Protein 3H4C (pdb70)

GO terms:
  GO:0016251 RNA polymerase II general transcription initiation factor activity (F, IDA)
  GO:0005634 nucleus (C, IDA)
  GO:0000993 RNA polymerase II complex binding (F, IDA)
  GO:0006367 transcription initiation at RNA polymerase II promoter (P, IDA)
  GO:0005634 nucleus (C, EXP)

Organism: Trypanosoma brucei brucei (NCBI:txid5702)

InterPro domains:
  IPR000812 Transcription factor TFIIB [PTHR11618] (10-247)
  IPR041189 Transcription factor IIB, C-terminal module 1 [PF18542] (96-193)
  IPR054332 Transcription factor IIB, C-terminal module 2 [PF22108] (203-308)

Sequence (207 aa):
VVLHPTMLNCCMRGLHKKAVLPEPVLDRGIELARAFVGGRRARGQRVERQPDVAAACLMIAAEEAQQPLPLAEVRCLDSSLGDVELRRADIVRELHLEDSERRLRDTFADNLLVKYILKLGLQVSLYLPHCKRLLTALGRVEALAGLTVADRVTTALLLARTAQTLSWEGMEAIYANFSSKAHLEVTKVNKIMHLAVDVLPLIQAAFQ

Structure (mmCIF, N/CA/C/O backbone):
data_3H4C
#
_entry.id   3H4C
#
_cell.length_a   109.233
_cell.length_b   109.233
_cell.length_c   51.123
_cell.angle_alpha   90.00
_cell.angle_beta   90.00
_cell.angle_gamma   90.00
#
_symmetry.space_group_name_H-M   'P 43 21 2'
#
loop_
_entity.id
_entity.type
_entity.pdbx_description
1 polymer 'Transcription factor TFIIB-like'
2 non-polymer 1,2-ETHANEDIOL
3 water water
#
loop_
_atom_site.group_PDB
_atom_site.id
_atom_site.type_symbol
_atom_site.label_atom_id
_atom_site.label_alt_id
_atom_site.label_comp_id
_atom_site.label_asym_id
_atom_site.label_entity_id
_atom_site.label_seq_id
_atom_site.pdbx_PDB_ins_code
_atom_site.Cartn_x
_atom_site.Cartn_y
_atom_site.Cartn_z
_atom_site.occupancy
_atom_site.B_iso_or_equiv
_atom_site.auth_seq_id
_atom_site.auth_comp_id
_atom_site.auth_asym_id
_atom_site.auth_atom_id
_atom_site.pdbx_PDB_model_num
ATOM 1 N N . VAL A 1 9 ? 27.901 -1.182 10.768 1.00 20.02 94 VAL A N 1
ATOM 2 C CA . VAL A 1 9 ? 27.424 -0.573 12.047 1.00 19.96 94 VAL A CA 1
ATOM 3 C C . VAL A 1 9 ? 26.050 0.059 11.849 1.00 20.05 94 VAL A C 1
ATOM 4 O O . VAL A 1 9 ? 25.907 1.003 11.077 1.00 20.43 94 VAL A O 1
ATOM 8 N N . VAL A 1 10 ? 25.045 -0.467 12.542 1.00 19.94 95 VAL A N 1
ATOM 9 C CA . VAL A 1 10 ? 23.692 0.090 12.489 1.00 19.70 95 VAL A CA 1
ATOM 10 C C . VAL A 1 10 ? 23.542 1.129 13.597 1.00 19.79 95 VAL A C 1
ATOM 11 O O . VAL A 1 10 ? 23.758 0.824 14.772 1.00 19.70 95 VAL A O 1
ATOM 15 N N . LEU A 1 11 ? 23.176 2.350 13.214 1.00 19.55 96 LEU A N 1
ATOM 16 C CA . LEU A 1 11 ? 22.961 3.433 14.167 1.00 19.36 96 LEU A CA 1
ATOM 17 C C . LEU A 1 11 ? 21.541 3.394 14.717 1.00 19.77 96 LEU A C 1
ATOM 18 O O . LEU A 1 11 ? 20.608 2.970 14.026 1.00 19.54 96 LEU A O 1
ATOM 23 N N . HIS A 1 12 ? 21.386 3.831 15.963 1.00 20.15 97 HIS A N 1
ATOM 24 C CA . HIS A 1 12 ? 20.072 3.929 16.577 1.00 21.06 97 HIS A CA 1
ATOM 25 C C . HIS A 1 12 ? 19.200 4.920 15.797 1.00 21.66 97 HIS A C 1
ATOM 26 O O . HIS A 1 12 ? 19.680 5.982 15.407 1.00 21.19 97 HIS A O 1
ATOM 33 N N . PRO A 1 13 ? 17.922 4.563 15.549 1.00 22.47 98 PRO A N 1
ATOM 34 C CA . PRO A 1 13 ? 16.989 5.430 14.815 1.00 23.10 98 PRO A CA 1
ATOM 35 C C . PRO A 1 13 ? 16.992 6.895 15.273 1.00 23.92 98 PRO A C 1
ATOM 36 O O . PRO A 1 13 ? 16.923 7.790 14.430 1.00 24.11 98 PRO A O 1
ATOM 40 N N . THR A 1 14 ? 17.079 7.133 16.584 1.00 24.53 99 THR A N 1
ATOM 41 C CA . THR A 1 14 ? 17.101 8.496 17.120 1.00 25.37 99 THR A CA 1
ATOM 42 C C . THR A 1 14 ? 18.342 9.256 16.649 1.00 25.67 99 THR A C 1
ATOM 43 O O . THR A 1 14 ? 18.264 10.435 16.313 1.00 26.17 99 THR A O 1
ATOM 47 N N . MET A 1 15 ? 19.480 8.572 16.619 1.00 25.88 100 MET A N 1
ATOM 48 C CA . MET A 1 15 ? 20.714 9.133 16.071 1.00 26.23 100 MET A CA 1
ATOM 49 C C . MET A 1 15 ? 20.526 9.588 14.612 1.00 26.01 100 MET A C 1
ATOM 50 O O . MET A 1 15 ? 20.826 10.739 14.277 1.00 25.59 100 MET A O 1
ATOM 55 N N . LEU A 1 16 ? 20.019 8.691 13.762 1.00 25.80 101 LEU A N 1
ATOM 56 C CA . LEU A 1 16 ? 19.790 9.002 12.341 1.00 25.76 101 LEU A CA 1
ATOM 57 C C . LEU A 1 16 ? 18.720 10.073 12.109 1.00 25.17 101 LEU A C 1
ATOM 58 O O . LEU A 1 16 ? 18.941 11.012 11.345 1.00 25.13 101 LEU A O 1
ATOM 63 N N . ASN A 1 17 ? 17.567 9.919 12.761 1.00 24.49 102 ASN A N 1
ATOM 64 C CA . ASN A 1 17 ? 16.464 10.871 12.616 1.00 23.88 102 ASN A CA 1
ATOM 65 C C . ASN A 1 17 ? 16.877 12.285 13.013 1.00 23.21 102 ASN A C 1
ATOM 66 O O . ASN A 1 17 ? 16.511 13.247 12.334 1.00 22.98 102 ASN A O 1
ATOM 71 N N A CYS A 1 18 ? 17.643 12.401 14.096 0.30 22.75 103 CYS A N 1
ATOM 72 N N B CYS A 1 18 ? 17.631 12.399 14.110 0.70 22.81 103 CYS A N 1
ATOM 73 C CA A CYS A 1 18 ? 18.099 13.701 14.580 0.30 22.33 103 CYS A CA 1
ATOM 74 C CA B CYS A 1 18 ? 18.129 13.692 14.576 0.70 22.65 103 CYS A CA 1
ATOM 75 C C A CYS A 1 18 ? 19.154 14.329 13.670 0.30 22.13 103 CYS A C 1
ATOM 76 C C B CYS A 1 18 ? 19.041 14.298 13.530 0.70 22.23 103 CYS A C 1
ATOM 77 O O A CYS A 1 18 ? 19.198 15.554 13.532 0.30 22.15 103 CYS A O 1
ATOM 78 O O B CYS A 1 18 ? 18.879 15.465 13.162 0.70 22.19 103 CYS A O 1
ATOM 83 N N . MET A 1 19 ? 19.989 13.497 13.045 1.00 21.84 104 MET A N 1
ATOM 84 C CA . MET A 1 19 ? 20.960 13.983 12.075 1.00 21.41 104 MET A CA 1
ATOM 85 C C . MET A 1 19 ? 20.288 14.440 10.782 1.00 21.49 104 MET A C 1
ATOM 86 O O . MET A 1 19 ? 20.629 15.498 10.260 1.00 21.50 104 MET A O 1
ATOM 91 N N . ARG A 1 20 ? 19.337 13.646 10.283 1.00 21.28 105 ARG A N 1
ATOM 92 C CA . ARG A 1 20 ? 18.626 13.986 9.052 1.00 21.32 105 ARG A CA 1
ATOM 93 C C . ARG A 1 20 ? 17.814 15.259 9.230 1.00 20.67 105 ARG A C 1
ATOM 94 O O . ARG A 1 20 ? 17.843 16.130 8.369 1.00 20.88 105 ARG A O 1
ATOM 102 N N . GLY A 1 21 ? 17.104 15.357 10.352 1.00 20.15 106 GLY A N 1
ATOM 103 C CA . GLY A 1 21 ? 16.258 16.513 10.658 1.00 19.93 106 GLY A CA 1
ATOM 104 C C . GLY A 1 21 ? 17.037 17.813 10.774 1.00 19.76 106 GLY A C 1
ATOM 105 O O . GLY A 1 21 ? 16.660 18.830 10.190 1.00 19.91 106 GLY A O 1
ATOM 106 N N . LEU A 1 22 ? 18.132 17.770 11.525 1.00 19.35 107 LEU A N 1
ATOM 107 C CA . LEU A 1 22 ? 19.006 18.921 11.706 1.00 19.08 107 LEU A CA 1
ATOM 108 C C . LEU A 1 22 ? 19.707 19.314 10.410 1.00 19.09 107 LEU A C 1
ATOM 109 O O . LEU A 1 22 ? 19.845 20.509 10.112 1.00 18.74 107 LEU A O 1
ATOM 114 N N . HIS A 1 23 ? 20.149 18.311 9.649 1.00 18.99 108 HIS A N 1
ATOM 115 C CA . HIS A 1 23 ? 20.789 18.555 8.357 1.00 19.19 108 HIS A CA 1
ATOM 116 C C . HIS A 1 23 ? 19.823 19.243 7.385 1.00 19.46 108 HIS A C 1
ATOM 117 O O . HIS A 1 23 ? 20.214 20.162 6.649 1.00 19.29 108 HIS A O 1
ATOM 124 N N . LYS A 1 24 ? 18.569 18.794 7.396 1.00 19.79 109 LYS A N 1
ATOM 125 C CA . LYS A 1 24 ? 17.520 19.391 6.562 1.00 20.58 109 LYS A CA 1
ATOM 126 C C . LYS A 1 24 ? 17.293 20.864 6.928 1.00 20.37 109 LYS A C 1
ATOM 127 O O . LYS A 1 24 ? 17.386 21.735 6.061 1.00 20.25 109 LYS A O 1
ATOM 133 N N . LYS A 1 25 ? 17.036 21.132 8.210 1.00 20.36 110 LYS A N 1
ATOM 134 C CA . LYS A 1 25 ? 16.748 22.495 8.694 1.00 20.70 110 LYS A CA 1
ATOM 135 C C . LYS A 1 25 ? 17.927 23.462 8.523 1.00 20.62 110 LYS A C 1
ATOM 136 O O . LYS A 1 25 ? 17.739 24.673 8.419 1.00 20.51 110 LYS A O 1
ATOM 142 N N . ALA A 1 26 ? 19.140 22.914 8.507 1.00 20.73 111 ALA A N 1
ATOM 143 C CA . ALA A 1 26 ? 20.353 23.707 8.343 1.00 20.58 111 ALA A CA 1
ATOM 144 C C . ALA A 1 26 ? 20.570 24.068 6.884 1.00 20.44 111 ALA A C 1
ATOM 145 O O . ALA A 1 26 ? 21.397 24.923 6.574 1.00 20.39 111 ALA A O 1
ATOM 147 N N . VAL A 1 27 ? 19.818 23.417 5.997 1.00 20.60 112 VAL A N 1
ATOM 148 C CA . VAL A 1 27 ? 19.926 23.626 4.540 1.00 20.76 112 VAL A CA 1
ATOM 149 C C . VAL A 1 27 ? 21.355 23.299 4.043 1.00 20.77 112 VAL A C 1
ATOM 150 O O . VAL A 1 27 ? 21.891 23.945 3.136 1.00 20.98 112 VAL A O 1
ATOM 154 N N . LEU A 1 28 ? 21.953 22.281 4.652 1.00 20.51 113 LEU A N 1
ATOM 155 C CA . LEU A 1 28 ? 23.312 21.850 4.323 1.00 20.80 113 LEU A CA 1
ATOM 156 C C . LEU A 1 28 ? 23.343 20.948 3.089 1.00 20.23 113 LEU A C 1
ATOM 157 O O . LEU A 1 28 ? 22.360 20.279 2.794 1.00 20.41 113 LEU A O 1
ATOM 162 N N . PRO A 1 29 ? 24.476 20.923 2.367 1.00 20.11 114 PRO A N 1
ATOM 163 C CA . PRO A 1 29 ? 24.606 20.070 1.186 1.00 20.08 114 PRO A CA 1
ATOM 164 C C . PRO A 1 29 ? 24.550 18.583 1.532 1.00 20.13 114 PRO A C 1
ATOM 165 O O . PRO A 1 29 ? 25.059 18.174 2.576 1.00 20.00 114 PRO A O 1
ATOM 169 N N . GLU A 1 30 ? 23.941 17.788 0.653 1.00 20.30 115 GLU A N 1
ATOM 170 C CA . GLU A 1 30 ? 23.859 16.332 0.827 1.00 20.54 115 GLU A CA 1
ATOM 171 C C . GLU A 1 30 ? 25.155 15.627 1.305 1.00 20.16 115 GLU A C 1
ATOM 172 O O . GLU A 1 30 ? 25.114 14.935 2.321 1.00 20.26 115 GLU A O 1
ATOM 178 N N . PRO A 1 31 ? 26.303 15.806 0.603 1.00 19.88 116 PRO A N 1
ATOM 179 C CA . PRO A 1 31 ? 27.487 15.029 1.027 1.00 19.82 116 PRO A CA 1
ATOM 180 C C . PRO A 1 31 ? 27.956 15.334 2.457 1.00 19.82 116 PRO A C 1
ATOM 181 O O . PRO A 1 31 ? 28.756 14.582 3.016 1.00 20.01 116 PRO A O 1
ATOM 185 N N . VAL A 1 32 ? 27.453 16.421 3.040 1.00 19.70 117 VAL A N 1
ATOM 186 C CA . VAL A 1 32 ? 27.717 16.748 4.443 1.00 19.31 117 VAL A CA 1
ATOM 187 C C . VAL A 1 32 ? 26.991 15.764 5.365 1.00 19.27 117 VAL A C 1
ATOM 188 O O . VAL A 1 32 ? 27.555 15.312 6.366 1.00 19.32 117 VAL A O 1
ATOM 192 N N . LEU A 1 33 ? 25.749 15.430 5.026 1.00 18.95 118 LEU A N 1
ATOM 193 C CA . LEU A 1 33 ? 25.018 14.394 5.750 1.00 19.20 118 LEU A CA 1
ATOM 194 C C . LEU A 1 33 ? 25.748 13.045 5.690 1.00 19.44 118 LEU A C 1
ATOM 195 O O . LEU A 1 33 ? 25.910 12.376 6.709 1.00 19.31 118 LEU A O 1
ATOM 200 N N . ASP A 1 34 ? 26.180 12.665 4.492 1.00 19.81 119 ASP A N 1
ATOM 201 C CA . ASP A 1 34 ? 26.891 11.406 4.282 1.00 20.49 119 ASP A CA 1
ATOM 202 C C . ASP A 1 34 ? 28.148 11.342 5.143 1.00 20.50 119 ASP A C 1
ATOM 203 O O . ASP A 1 34 ? 28.435 10.317 5.743 1.00 20.36 119 ASP A O 1
ATOM 208 N N . ARG A 1 35 ? 28.882 12.451 5.202 1.00 20.72 120 ARG A N 1
ATOM 209 C CA . ARG A 1 35 ? 30.079 12.545 6.041 1.00 20.84 120 ARG A CA 1
ATOM 210 C C . ARG A 1 35 ? 29.726 12.440 7.531 1.00 20.69 120 ARG A C 1
ATOM 211 O O . ARG A 1 35 ? 30.424 11.768 8.301 1.00 20.73 120 ARG A O 1
ATOM 219 N N . GLY A 1 36 ? 28.630 13.089 7.912 1.00 20.75 121 GLY A N 1
ATOM 220 C CA . GLY A 1 36 ? 28.084 12.987 9.260 1.00 20.92 121 GLY A CA 1
ATOM 221 C C . GLY A 1 36 ? 27.734 11.562 9.660 1.00 20.97 121 GLY A C 1
ATOM 222 O O . GLY A 1 36 ? 27.987 11.167 10.798 1.00 21.06 121 GLY A O 1
ATOM 223 N N . ILE A 1 37 ? 27.151 10.798 8.731 1.00 21.02 122 ILE A N 1
ATOM 224 C CA . ILE A 1 37 ? 26.820 9.386 8.964 1.00 21.26 122 ILE A CA 1
ATOM 225 C C . ILE A 1 37 ? 28.096 8.559 9.163 1.00 21.23 122 ILE A C 1
ATOM 226 O O . ILE A 1 37 ? 28.170 7.731 10.077 1.00 20.87 122 ILE A O 1
ATOM 231 N N . GLU A 1 38 ? 29.087 8.792 8.299 1.00 21.06 123 GLU A N 1
ATOM 232 C CA . GLU A 1 38 ? 30.371 8.096 8.365 1.00 21.31 123 GLU A CA 1
ATOM 233 C C . GLU A 1 38 ? 31.069 8.303 9.712 1.00 21.02 123 GLU A C 1
ATOM 234 O O . GLU A 1 38 ? 31.555 7.348 10.312 1.00 21.25 123 GLU A O 1
ATOM 240 N N . LEU A 1 39 ? 31.103 9.546 10.189 1.00 21.05 124 LEU A N 1
ATOM 241 C CA . LEU A 1 39 ? 31.737 9.861 11.476 1.00 20.50 124 LEU A CA 1
ATOM 242 C C . LEU A 1 39 ? 31.025 9.206 12.653 1.00 20.26 124 LEU A C 1
ATOM 243 O O . LEU A 1 39 ? 31.671 8.731 13.580 1.00 20.24 124 LEU A O 1
ATOM 248 N N . ALA A 1 40 ? 29.696 9.180 12.598 1.00 20.12 125 ALA A N 1
ATOM 249 C CA . ALA A 1 40 ? 28.880 8.583 13.644 1.00 19.93 125 ALA A CA 1
ATOM 250 C C . ALA A 1 40 ? 29.056 7.061 13.698 1.00 20.10 125 ALA A C 1
ATOM 251 O O . ALA A 1 40 ? 29.168 6.490 14.789 1.00 20.22 125 ALA A O 1
ATOM 253 N N . ARG A 1 41 ? 29.107 6.412 12.532 1.00 19.61 126 ARG A N 1
ATOM 254 C CA . ARG A 1 41 ? 29.313 4.958 12.478 1.00 19.49 126 ARG A CA 1
ATOM 255 C C . ARG A 1 41 ? 30.671 4.563 13.060 1.00 19.20 126 ARG A C 1
ATOM 256 O O . 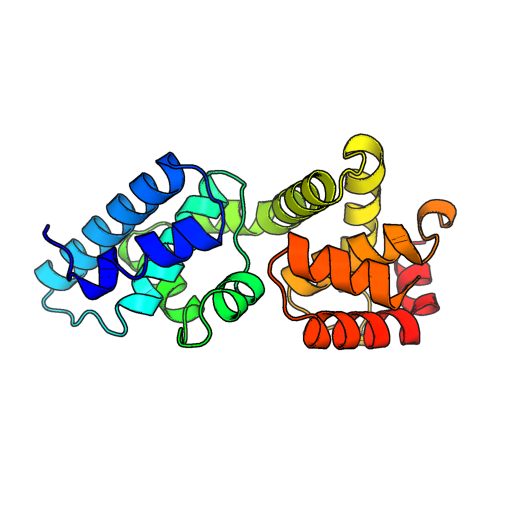ARG A 1 41 ? 30.779 3.573 13.785 1.00 19.20 126 ARG A O 1
ATOM 264 N N . ALA A 1 42 ? 31.697 5.347 12.741 1.00 19.07 127 ALA A N 1
ATOM 265 C CA . ALA A 1 42 ? 33.048 5.100 13.236 1.00 18.79 127 ALA A CA 1
ATOM 266 C C . ALA A 1 42 ? 33.138 5.330 14.749 1.00 18.52 127 ALA A C 1
ATOM 267 O O . ALA A 1 42 ? 33.729 4.530 15.465 1.00 18.79 127 ALA A O 1
ATOM 269 N N . PHE A 1 43 ? 32.536 6.417 15.229 1.00 18.38 128 PHE A N 1
ATOM 270 C CA . PHE A 1 43 ? 32.536 6.734 16.664 1.00 18.03 128 PHE A CA 1
ATOM 271 C C . PHE A 1 43 ? 31.733 5.690 17.446 1.00 17.63 128 PHE A C 1
ATOM 272 O O . PHE A 1 43 ? 32.211 5.150 18.439 1.00 17.33 128 PHE A O 1
ATOM 280 N N . VAL A 1 44 ? 30.524 5.403 16.972 1.00 17.67 129 VAL A N 1
ATOM 281 C CA . VAL A 1 44 ? 29.631 4.451 17.622 1.00 17.68 129 VAL A CA 1
ATOM 282 C C . VAL A 1 44 ? 30.229 3.045 17.579 1.00 18.23 129 VAL A C 1
ATOM 283 O O . VAL A 1 44 ? 30.216 2.335 18.584 1.00 18.51 129 VAL A O 1
ATOM 287 N N . GLY A 1 45 ? 30.770 2.667 16.420 1.00 18.74 130 GLY A N 1
ATOM 288 C CA . GLY A 1 45 ? 31.450 1.382 16.239 1.00 19.23 130 GLY A CA 1
ATOM 289 C C . GLY A 1 45 ? 32.656 1.226 17.145 1.00 19.51 130 GLY A C 1
ATOM 290 O O . GLY A 1 45 ? 32.905 0.139 17.677 1.00 19.47 130 GLY A O 1
ATOM 291 N N . GLY A 1 46 ? 33.401 2.316 17.321 1.00 19.80 131 GLY A N 1
ATOM 292 C CA . GLY A 1 46 ? 34.512 2.356 18.274 1.00 20.33 131 GLY A CA 1
ATOM 293 C C . GLY A 1 46 ? 34.061 2.084 19.703 1.00 20.87 131 GLY A C 1
ATOM 294 O O . GLY A 1 46 ? 34.612 1.204 20.380 1.00 20.79 131 GLY A O 1
ATOM 295 N N . ARG A 1 47 ? 33.047 2.827 20.155 1.00 21.10 132 ARG A N 1
ATOM 296 C CA . ARG A 1 47 ? 32.530 2.698 21.523 1.00 21.49 132 ARG A CA 1
ATOM 297 C C . ARG A 1 47 ? 31.972 1.298 21.796 1.00 21.63 132 ARG A C 1
ATOM 298 O O . ARG A 1 47 ? 32.250 0.704 22.840 1.00 21.62 132 ARG A O 1
ATOM 306 N N . ARG A 1 48 ? 31.179 0.783 20.860 1.00 21.75 133 ARG A N 1
ATOM 307 C CA . ARG A 1 48 ? 30.601 -0.551 20.996 1.00 22.25 133 ARG A CA 1
ATOM 308 C C . ARG A 1 48 ? 31.673 -1.631 21.159 1.00 22.54 133 ARG A C 1
ATOM 309 O O . ARG A 1 48 ? 31.542 -2.506 22.013 1.00 22.92 133 ARG A O 1
ATOM 317 N N . ALA A 1 49 ? 32.735 -1.540 20.357 1.00 22.79 134 ALA A N 1
ATOM 318 C CA . ALA A 1 49 ? 33.851 -2.487 20.394 1.00 23.04 134 ALA A CA 1
ATOM 319 C C . ALA A 1 49 ? 34.640 -2.451 21.707 1.00 23.28 134 ALA A C 1
ATOM 320 O O . ALA A 1 49 ? 35.296 -3.439 22.064 1.00 23.61 134 ALA A O 1
ATOM 322 N N . ARG A 1 50 ? 34.583 -1.327 22.417 1.00 23.16 135 ARG A N 1
ATOM 323 C CA . ARG A 1 50 ? 35.259 -1.197 23.711 1.00 23.39 135 ARG A CA 1
ATOM 324 C C . ARG A 1 50 ? 34.286 -1.299 24.893 1.00 23.40 135 ARG A C 1
ATOM 325 O O . ARG A 1 50 ? 34.674 -1.119 26.049 1.00 23.10 135 ARG A O 1
ATOM 333 N N . GLY A 1 51 ? 33.025 -1.597 24.595 1.00 23.57 136 GLY A N 1
ATOM 334 C CA . GLY A 1 51 ? 31.996 -1.742 25.621 1.00 24.02 136 GLY A CA 1
ATOM 335 C C . GLY A 1 51 ? 31.635 -0.456 26.339 1.00 24.56 136 GLY A C 1
ATOM 336 O O . GLY A 1 51 ? 31.221 -0.489 27.501 1.00 24.30 136 GLY A O 1
ATOM 337 N N . GLN A 1 52 ? 31.792 0.673 25.642 1.00 25.17 137 GLN A N 1
ATOM 338 C CA . GLN A 1 52 ? 31.475 1.998 26.177 1.00 25.73 137 GLN A CA 1
ATOM 339 C C . GLN A 1 52 ? 30.073 2.421 25.770 1.00 25.86 137 GLN A C 1
ATOM 340 O O . GLN A 1 52 ? 29.692 2.289 24.604 1.00 26.15 137 GLN A O 1
ATOM 346 N N . ARG A 1 53 ? 29.323 2.953 26.726 1.00 26.07 138 ARG A N 1
ATOM 347 C CA . ARG A 1 53 ? 27.993 3.493 26.473 1.00 26.24 138 ARG A CA 1
ATOM 348 C C . ARG A 1 53 ? 28.073 4.714 25.555 1.00 25.98 138 ARG A C 1
ATOM 349 O O . ARG A 1 53 ? 28.975 5.545 25.675 1.00 25.62 138 ARG A O 1
ATOM 357 N N . VAL A 1 54 ? 27.137 4.800 24.619 1.00 25.61 139 VAL A N 1
ATOM 358 C CA . VAL A 1 54 ? 27.002 5.988 23.808 1.00 25.27 139 VAL A CA 1
ATOM 359 C C . VAL A 1 54 ? 25.887 6.817 24.431 1.00 24.91 139 VAL A C 1
ATOM 360 O O . VAL A 1 54 ? 24.711 6.485 24.308 1.00 25.19 139 VAL A O 1
ATOM 364 N N . GLU A 1 55 ? 26.273 7.883 25.122 1.00 24.43 140 GLU A N 1
ATOM 365 C CA . GLU A 1 55 ? 25.321 8.765 25.786 1.00 24.18 140 GLU A CA 1
ATOM 366 C C . GLU A 1 55 ? 24.844 9.871 24.842 1.00 23.34 140 GLU A C 1
ATOM 367 O O . GLU A 1 55 ? 25.559 10.256 23.910 1.00 23.12 140 GLU A O 1
ATOM 373 N N . ARG A 1 56 ? 23.630 10.360 25.088 1.00 22.47 141 ARG A N 1
ATOM 374 C CA . ARG A 1 56 ? 23.070 11.521 24.390 1.00 21.82 141 ARG A CA 1
ATOM 375 C C . ARG A 1 56 ? 23.251 11.455 22.869 1.00 21.37 141 ARG A C 1
ATOM 376 O O . ARG A 1 56 ? 23.955 12.278 22.267 1.00 21.28 141 ARG A O 1
ATOM 384 N N . GLN A 1 57 ? 22.601 10.462 22.265 1.00 20.48 142 GLN A N 1
ATOM 385 C CA . GLN A 1 57 ? 22.705 10.206 20.826 1.00 19.98 142 GLN A CA 1
ATOM 386 C C . GLN A 1 57 ? 22.339 11.387 19.914 1.00 18.91 142 GLN A C 1
ATOM 387 O O . GLN A 1 57 ? 22.988 11.568 18.886 1.00 19.36 142 GLN A O 1
ATOM 393 N N . PRO A 1 58 ? 21.308 12.185 20.272 1.00 17.85 143 PRO A N 1
ATOM 394 C CA . PRO A 1 58 ? 21.043 13.366 19.440 1.00 17.02 143 PRO A CA 1
ATOM 395 C C . PRO A 1 58 ? 22.213 14.378 19.426 1.00 16.37 143 PRO A C 1
ATOM 396 O O . PRO A 1 58 ? 22.474 15.017 18.397 1.00 15.97 143 PRO A O 1
ATOM 400 N N . ASP A 1 59 ? 22.911 14.508 20.553 1.00 15.47 144 ASP A N 1
ATOM 401 C CA . ASP A 1 59 ? 24.042 15.433 20.664 1.00 14.66 144 ASP A CA 1
ATOM 402 C C . ASP A 1 59 ? 25.252 14.916 19.877 1.00 14.33 144 ASP A C 1
ATOM 403 O O . ASP A 1 59 ? 25.971 15.692 19.245 1.00 14.42 144 ASP A O 1
ATOM 408 N N . VAL A 1 60 ? 25.458 13.602 19.906 1.00 13.79 145 VAL A N 1
ATOM 409 C CA . VAL A 1 60 ? 26.508 12.960 19.116 1.00 13.51 145 VAL A CA 1
ATOM 410 C C . VAL A 1 60 ? 26.242 13.184 17.629 1.00 13.60 145 VAL A C 1
ATOM 411 O O . VAL A 1 60 ? 27.165 13.466 16.859 1.00 13.78 145 VAL A O 1
ATOM 415 N N . ALA A 1 61 ? 24.972 13.066 17.242 1.00 13.09 146 ALA A N 1
ATOM 416 C CA . ALA A 1 61 ? 24.549 13.331 15.875 1.00 12.86 146 ALA A CA 1
ATOM 417 C C . ALA A 1 61 ? 24.854 14.768 15.448 1.00 12.60 146 ALA A C 1
ATOM 418 O O . ALA A 1 61 ? 25.462 14.983 14.394 1.00 12.58 146 ALA A O 1
ATOM 420 N N . ALA A 1 62 ? 24.439 15.744 16.260 1.00 12.14 147 ALA A N 1
ATOM 421 C CA . ALA A 1 62 ? 24.724 17.161 15.964 1.00 11.81 147 ALA A CA 1
ATOM 422 C C . ALA A 1 62 ? 26.216 17.410 15.806 1.00 11.73 147 ALA A C 1
ATOM 423 O O . ALA A 1 62 ? 26.629 18.091 14.875 1.00 12.19 147 ALA A O 1
ATOM 425 N N . ALA A 1 63 ? 27.016 16.836 16.704 1.00 11.81 148 ALA A N 1
ATOM 426 C CA . ALA A 1 63 ? 28.464 17.039 16.713 1.00 12.05 148 ALA A CA 1
ATOM 427 C C . ALA A 1 63 ? 29.140 16.475 15.470 1.00 12.51 148 ALA A C 1
ATOM 428 O O . ALA A 1 63 ? 30.039 17.114 14.915 1.00 12.98 148 ALA A O 1
ATOM 430 N N . CYS A 1 64 ? 28.710 15.284 15.042 1.00 12.83 149 CYS A N 1
ATOM 431 C CA . CYS A 1 64 ? 29.192 14.663 13.804 1.00 12.83 149 CYS A CA 1
ATOM 432 C C . CYS A 1 64 ? 28.849 15.550 12.609 1.00 12.92 149 CYS A C 1
ATOM 433 O O . CYS A 1 64 ? 29.690 15.799 11.741 1.00 13.03 149 CYS A O 1
ATOM 436 N N . LEU A 1 65 ? 27.614 16.043 12.579 1.00 12.93 150 LEU A N 1
ATOM 437 C CA . LEU A 1 65 ? 27.182 16.951 11.522 1.00 12.88 150 LEU A CA 1
ATOM 438 C C . LEU A 1 65 ? 28.019 18.234 11.458 1.00 12.89 150 LEU A C 1
ATOM 439 O O . LEU A 1 65 ? 28.381 18.688 10.364 1.00 13.13 150 LEU A O 1
ATOM 444 N N . MET A 1 66 ? 28.332 18.804 12.624 1.00 12.33 151 MET A N 1
ATOM 445 C CA . MET A 1 66 ? 29.123 20.029 12.688 1.00 11.95 151 MET A CA 1
ATOM 446 C C . MET A 1 66 ? 30.546 19.823 12.180 1.00 11.38 151 MET A C 1
ATOM 447 O O . MET A 1 66 ? 31.056 20.660 11.445 1.00 11.25 151 MET A O 1
ATOM 452 N N . ILE A 1 67 ? 31.177 18.710 12.553 1.00 11.03 152 ILE A N 1
ATOM 453 C CA . ILE A 1 67 ? 32.513 18.400 12.046 1.00 10.64 152 ILE A CA 1
ATOM 454 C C . ILE A 1 67 ? 32.443 18.299 10.522 1.00 10.85 152 ILE A C 1
ATOM 455 O O . ILE A 1 67 ? 33.250 18.906 9.814 1.00 10.88 152 ILE A O 1
ATOM 460 N N . ALA A 1 68 ? 31.454 17.553 10.032 1.00 10.76 153 ALA A N 1
ATOM 461 C CA . ALA A 1 68 ? 31.235 17.390 8.599 1.00 11.27 153 ALA A CA 1
ATOM 462 C C . ALA A 1 68 ? 31.046 18.728 7.890 1.00 11.39 153 ALA A C 1
ATOM 463 O O . ALA A 1 68 ? 31.646 18.964 6.843 1.00 11.61 153 ALA A O 1
ATOM 465 N N . ALA A 1 69 ? 30.209 19.589 8.461 1.00 11.81 154 ALA A N 1
ATOM 466 C CA . ALA A 1 69 ? 29.924 20.906 7.877 1.00 12.35 154 ALA A CA 1
ATOM 467 C C . ALA A 1 69 ? 31.176 21.792 7.824 1.00 12.62 154 ALA A C 1
ATOM 468 O O . ALA A 1 69 ? 31.388 22.541 6.861 1.00 12.63 154 ALA A O 1
ATOM 470 N N . GLU A 1 70 ? 32.001 21.709 8.858 1.00 12.80 155 GLU A N 1
ATOM 471 C CA . GLU A 1 70 ? 33.214 22.520 8.907 1.00 13.40 155 GLU A CA 1
ATOM 472 C C . GLU A 1 70 ? 34.255 22.045 7.893 1.00 13.21 155 GLU A C 1
ATOM 473 O O . GLU A 1 70 ? 34.956 22.861 7.291 1.00 13.05 155 GLU A O 1
ATOM 479 N N .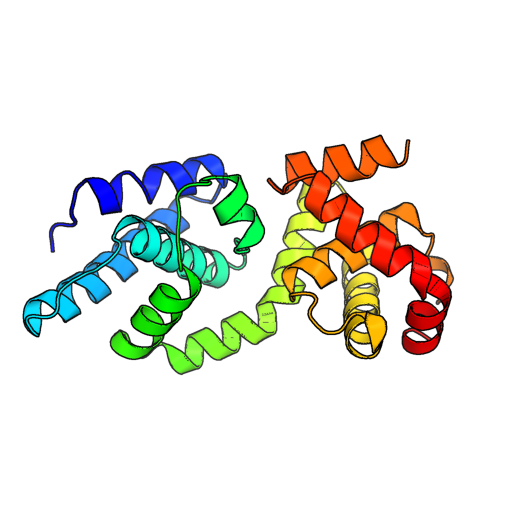 GLU A 1 71 ? 34.335 20.726 7.715 1.00 13.13 156 GLU A N 1
ATOM 480 C CA . GLU A 1 71 ? 35.185 20.100 6.710 1.00 13.29 156 GLU A CA 1
ATOM 481 C C . GLU A 1 71 ? 34.817 20.568 5.304 1.00 13.20 156 GLU A C 1
ATOM 482 O O . GLU A 1 71 ? 35.692 20.729 4.457 1.00 13.22 156 GLU A O 1
ATOM 488 N N . ALA A 1 72 ? 33.524 20.772 5.059 1.00 13.12 157 ALA A N 1
ATOM 489 C CA . ALA A 1 72 ? 33.058 21.293 3.766 1.00 12.99 157 ALA A CA 1
ATOM 490 C C . ALA A 1 72 ? 33.034 22.823 3.747 1.00 13.08 157 ALA A C 1
ATOM 491 O O . ALA A 1 72 ? 32.514 23.438 2.807 1.00 13.05 157 ALA A O 1
ATOM 493 N N . GLN A 1 73 ? 33.597 23.428 4.794 1.00 13.29 158 GLN A N 1
ATOM 494 C CA . GLN A 1 73 ? 33.729 24.893 4.910 1.00 13.51 158 GLN A CA 1
ATOM 495 C C . GLN A 1 73 ? 32.370 25.575 4.822 1.00 13.32 158 GLN A C 1
ATOM 496 O O . GLN A 1 73 ? 32.230 26.667 4.274 1.00 13.08 158 GLN A O 1
ATOM 502 N N . GLN A 1 74 ? 31.368 24.886 5.360 1.00 13.49 159 GLN A N 1
ATOM 503 C CA . GLN A 1 74 ? 30.010 25.390 5.462 1.00 13.52 159 GLN A CA 1
ATOM 504 C C . GLN A 1 74 ? 29.640 25.325 6.943 1.00 13.24 159 GLN A C 1
ATOM 505 O O . GLN A 1 74 ? 28.715 24.600 7.318 1.00 13.45 159 GLN A O 1
ATOM 511 N N . PRO A 1 75 ? 30.362 26.076 7.797 1.00 13.19 160 PRO A N 1
ATOM 512 C CA . PRO A 1 75 ? 30.249 25.844 9.243 1.00 13.22 160 PRO A CA 1
ATOM 513 C C . PRO A 1 75 ? 28.844 26.034 9.806 1.00 13.16 160 PRO A C 1
ATOM 514 O O . PRO A 1 75 ? 28.074 26.865 9.325 1.00 12.68 160 PRO A O 1
ATOM 518 N N . LEU A 1 76 ? 28.551 25.259 10.841 1.00 13.19 161 LEU A N 1
ATOM 519 C CA . LEU A 1 76 ? 27.267 25.249 11.489 1.00 13.64 161 LEU A CA 1
ATOM 520 C C . LEU A 1 76 ? 27.532 25.550 12.953 1.00 13.57 161 LEU A C 1
ATOM 521 O O . LEU A 1 76 ? 27.819 24.642 13.725 1.00 14.13 161 LEU A O 1
ATOM 526 N N . PRO A 1 77 ? 27.471 26.836 13.341 1.00 13.93 162 PRO A N 1
ATOM 527 C CA . PRO A 1 77 ? 27.859 27.166 14.712 1.00 13.95 162 PRO A CA 1
ATOM 528 C C . PRO A 1 77 ? 26.859 26.596 15.704 1.00 14.10 162 PRO A C 1
ATOM 529 O O . PRO A 1 77 ? 25.720 26.286 15.326 1.00 14.26 162 PRO A O 1
ATOM 533 N N . LEU A 1 78 ? 27.280 26.459 16.958 1.00 14.04 163 LEU A N 1
ATOM 534 C CA . LEU A 1 78 ? 26.428 25.886 17.988 1.00 14.22 163 LEU A CA 1
ATOM 535 C C . LEU A 1 78 ? 25.145 26.703 18.212 1.00 14.19 163 LEU A C 1
ATOM 536 O O . LEU A 1 78 ? 24.082 26.140 18.445 1.00 14.21 163 LEU A O 1
ATOM 541 N N . ALA A 1 79 ? 25.243 28.024 18.109 1.00 14.35 164 ALA A N 1
ATOM 542 C CA . ALA A 1 79 ? 24.078 28.892 18.297 1.00 14.33 164 ALA A CA 1
ATOM 543 C C . ALA A 1 79 ? 22.969 28.546 17.295 1.00 14.45 164 ALA A C 1
ATOM 544 O O . ALA A 1 79 ? 21.785 28.519 17.652 1.00 14.63 164 ALA A O 1
ATOM 546 N N . GLU A 1 80 ? 23.363 28.254 16.056 1.00 14.23 165 GLU A N 1
ATOM 547 C CA . GLU A 1 80 ? 22.419 27.825 15.026 1.00 14.29 165 GLU A CA 1
ATOM 548 C C . GLU A 1 80 ? 21.799 26.461 15.359 1.00 14.33 165 GLU A C 1
ATOM 549 O O . GLU A 1 80 ? 20.573 26.287 15.258 1.00 14.20 165 GLU A O 1
ATOM 555 N N . VAL A 1 81 ? 22.643 25.510 15.768 1.00 14.42 166 VAL A N 1
ATOM 556 C CA . VAL A 1 81 ? 22.192 24.171 16.175 1.00 14.61 166 VAL A CA 1
ATOM 557 C C . VAL A 1 81 ? 21.123 24.242 17.284 1.00 14.94 166 VAL A C 1
ATOM 558 O O . VAL A 1 81 ? 20.086 23.578 17.197 1.00 14.76 166 VAL A O 1
ATOM 562 N N . ARG A 1 82 ? 21.369 25.070 18.299 1.00 15.39 167 ARG A N 1
ATOM 563 C CA . ARG A 1 82 ? 20.440 25.244 19.424 1.00 15.75 167 ARG A CA 1
ATOM 564 C C . ARG A 1 82 ? 19.129 25.907 19.001 1.00 16.44 167 ARG A C 1
ATOM 565 O O . ARG A 1 82 ? 18.072 25.625 19.572 1.00 16.48 167 ARG A O 1
ATOM 573 N N . CYS A 1 83 ? 19.213 26.790 18.004 1.00 16.89 168 CYS A N 1
ATOM 574 C CA . CYS A 1 83 ? 18.042 27.461 17.435 1.00 17.38 168 CYS A CA 1
ATOM 575 C C . CYS A 1 83 ? 17.231 26.518 16.530 1.00 17.42 168 CYS A C 1
ATOM 576 O O . CYS A 1 83 ? 16.004 26.544 16.543 1.00 17.48 168 CYS A O 1
ATOM 579 N N . LEU A 1 84 ? 17.921 25.671 15.770 1.00 17.70 169 LEU A N 1
ATOM 580 C CA . LEU A 1 84 ? 17.260 24.662 14.939 1.00 17.64 169 LEU A CA 1
ATOM 581 C C . LEU A 1 84 ? 16.645 23.505 15.747 1.00 17.93 169 LEU A C 1
ATOM 582 O O . LEU A 1 84 ? 15.593 22.976 15.383 1.00 18.04 169 LEU A O 1
ATOM 587 N N . ASP A 1 85 ? 17.297 23.120 16.839 1.00 17.94 170 ASP A N 1
ATOM 588 C CA . ASP A 1 85 ? 16.767 22.094 17.737 1.00 18.17 170 ASP A CA 1
ATOM 589 C C . ASP A 1 85 ? 17.072 22.483 19.180 1.00 18.01 170 ASP A C 1
ATOM 590 O O . ASP A 1 85 ? 18.199 22.331 19.664 1.00 18.11 170 ASP A O 1
ATOM 595 N N . SER A 1 86 ? 16.047 22.976 19.860 1.00 17.80 171 SER A N 1
ATOM 596 C CA . SER A 1 86 ? 16.176 23.534 21.198 1.00 17.78 171 SER A CA 1
ATOM 597 C C . SER A 1 86 ? 16.394 22.480 22.279 1.00 17.52 171 SER A C 1
ATOM 598 O O . SER A 1 86 ? 16.684 22.826 23.427 1.00 17.53 171 SER A O 1
ATOM 601 N N . SER A 1 87 ? 16.260 21.205 21.911 1.00 17.25 172 SER A N 1
ATOM 602 C CA . SER A 1 87 ? 16.375 20.093 22.863 1.00 17.38 172 SER A CA 1
ATOM 603 C C . SER A 1 87 ? 17.797 19.550 23.035 1.00 17.20 172 SER A C 1
ATOM 604 O O . SER A 1 87 ? 18.067 18.830 23.998 1.00 17.07 172 SER A O 1
ATOM 607 N N . LEU A 1 88 ? 18.690 19.885 22.104 1.00 17.07 173 LEU A N 1
ATOM 608 C CA . LEU A 1 88 ? 20.065 19.366 22.121 1.00 17.00 173 LEU A CA 1
ATOM 609 C C . LEU A 1 88 ? 20.856 19.884 23.315 1.00 17.17 173 LEU A C 1
ATOM 610 O O . LEU A 1 88 ? 20.743 21.053 23.682 1.00 17.34 173 LEU A O 1
ATOM 615 N N . GLY A 1 89 ? 21.649 19.002 23.915 1.00 17.28 174 GLY A N 1
ATOM 616 C CA . GLY A 1 89 ? 22.397 19.324 25.123 1.00 17.22 174 GLY A CA 1
ATOM 617 C C . GLY A 1 89 ? 23.830 19.735 24.859 1.00 17.40 174 GLY A C 1
ATOM 618 O O . GLY A 1 89 ? 24.101 20.597 24.013 1.00 17.32 174 GLY A O 1
ATOM 619 N N . ASP A 1 90 ? 24.745 19.097 25.584 1.00 17.26 175 ASP A N 1
ATOM 620 C CA . ASP A 1 90 ? 26.164 19.423 25.539 1.00 17.40 175 ASP A CA 1
ATOM 621 C C . ASP A 1 90 ? 26.828 18.854 24.291 1.00 17.46 175 ASP A C 1
ATOM 622 O O . ASP A 1 90 ? 27.537 17.844 24.345 1.00 17.64 175 ASP A O 1
ATOM 627 N N . VAL A 1 91 ? 26.590 19.521 23.169 1.00 17.67 176 VAL A N 1
ATOM 628 C CA . VAL A 1 91 ? 27.111 19.103 21.874 1.00 17.66 176 VAL A CA 1
ATOM 629 C C . VAL A 1 91 ? 28.646 19.226 21.829 1.00 17.95 176 VAL A C 1
ATOM 630 O O . VAL A 1 91 ? 29.322 18.357 21.273 1.00 18.34 176 VAL A O 1
ATOM 634 N N . GLU A 1 92 ? 29.182 20.287 22.436 1.00 17.92 177 GLU A N 1
ATOM 635 C CA . GLU A 1 92 ? 30.626 20.518 22.512 1.00 18.23 177 GLU A CA 1
ATOM 636 C C . GLU A 1 92 ? 31.405 19.387 23.181 1.00 17.47 177 GLU A C 1
ATOM 637 O O . GLU A 1 92 ? 32.494 19.053 22.735 1.00 17.57 177 GLU A O 1
ATOM 643 N N . LEU A 1 93 ? 30.854 18.814 24.246 1.00 17.10 178 LEU A N 1
ATOM 644 C CA . LEU A 1 93 ? 31.482 17.672 24.909 1.00 17.05 178 LEU A CA 1
ATOM 645 C C . LEU A 1 93 ? 31.579 16.480 23.953 1.00 17.25 178 LEU A C 1
ATOM 646 O O . LEU A 1 93 ? 32.634 15.841 23.847 1.00 17.39 178 LEU A O 1
ATOM 651 N N . ARG A 1 94 ? 30.483 16.203 23.248 1.00 17.00 179 ARG A N 1
ATOM 652 C CA . ARG A 1 94 ? 30.443 15.101 22.296 1.00 17.09 179 ARG A CA 1
ATOM 653 C C . ARG A 1 94 ? 31.425 15.328 21.153 1.00 17.12 179 ARG A C 1
ATOM 654 O O . ARG A 1 94 ? 32.074 14.382 20.705 1.00 16.72 179 ARG A O 1
ATOM 662 N N . ARG A 1 95 ? 31.548 16.578 20.699 1.00 17.09 180 ARG A N 1
ATOM 663 C CA . ARG A 1 95 ? 32.512 16.885 19.653 1.00 17.31 180 ARG A CA 1
ATOM 664 C C . ARG A 1 95 ? 33.926 16.556 20.114 1.00 17.29 180 ARG A C 1
ATOM 665 O O . ARG A 1 95 ? 34.673 15.923 19.381 1.00 17.49 180 ARG A O 1
ATOM 673 N N . ALA A 1 96 ? 34.275 16.965 21.330 1.00 17.05 181 ALA A N 1
ATOM 674 C CA . ALA A 1 96 ? 35.568 16.618 21.905 1.00 17.09 181 ALA A CA 1
ATOM 675 C C . ALA A 1 96 ? 35.765 15.094 22.015 1.00 17.06 181 ALA A C 1
ATOM 676 O O . ALA A 1 96 ? 36.845 14.582 21.710 1.00 16.92 181 ALA A O 1
ATOM 678 N N . ASP A 1 97 ? 34.721 14.377 22.430 1.00 17.11 182 ASP A N 1
ATOM 679 C CA . ASP A 1 97 ? 34.766 12.907 22.498 1.00 17.30 182 ASP A CA 1
ATOM 680 C C . ASP A 1 97 ? 35.045 12.269 21.127 1.00 17.43 182 ASP A C 1
ATOM 681 O O . ASP A 1 97 ? 35.869 11.363 21.017 1.00 17.59 182 ASP A O 1
ATOM 686 N N . ILE A 1 98 ? 34.367 12.753 20.090 1.00 17.48 183 ILE A N 1
ATOM 687 C CA . ILE A 1 98 ? 34.557 12.240 18.733 1.00 17.49 183 ILE A CA 1
ATOM 688 C C . ILE A 1 98 ? 35.972 12.526 18.239 1.00 17.90 183 ILE A C 1
ATOM 689 O O . ILE A 1 98 ? 36.652 11.629 17.725 1.00 17.76 183 ILE A O 1
ATOM 694 N N . VAL A 1 99 ? 36.415 13.771 18.411 1.00 18.21 184 VAL A N 1
ATOM 695 C CA . VAL A 1 99 ? 37.747 14.175 17.978 1.00 18.48 184 VAL A CA 1
ATOM 696 C C . VAL A 1 99 ? 38.802 13.274 18.615 1.00 18.87 184 VAL A C 1
ATOM 697 O O . VAL A 1 99 ? 39.666 12.753 17.913 1.00 19.22 184 VAL A O 1
ATOM 701 N N . ARG A 1 100 ? 38.711 13.079 19.931 1.00 19.15 185 ARG A N 1
ATOM 702 C CA . ARG A 1 100 ? 39.673 12.258 20.659 1.00 19.65 185 ARG A CA 1
ATOM 703 C C . ARG A 1 100 ? 39.637 10.784 20.240 1.00 19.73 185 ARG A C 1
ATOM 704 O O . ARG A 1 100 ? 40.678 10.186 19.979 1.00 19.93 185 ARG A O 1
ATOM 712 N N . GLU A 1 101 ? 38.445 10.203 20.173 1.00 19.81 186 GLU A N 1
ATOM 713 C CA . GLU A 1 101 ? 38.340 8.767 19.928 1.00 19.76 186 GLU A CA 1
ATOM 714 C C . GLU A 1 101 ? 38.591 8.381 18.479 1.00 19.57 186 GLU A C 1
ATOM 715 O O . GLU A 1 101 ? 39.045 7.272 18.199 1.00 19.38 186 GLU A O 1
ATOM 721 N N . LEU A 1 102 ? 38.337 9.311 17.566 1.00 19.47 187 LEU A N 1
ATOM 722 C CA . LEU A 1 102 ? 38.646 9.084 16.156 1.00 19.58 187 LEU A CA 1
ATOM 723 C C . LEU A 1 102 ? 40.011 9.654 15.756 1.00 19.97 187 LEU A C 1
ATOM 724 O O . LEU A 1 102 ? 40.413 9.547 14.593 1.00 20.02 187 LEU A O 1
ATOM 729 N N . HIS A 1 103 ? 40.721 10.232 16.732 1.00 20.46 188 HIS A N 1
ATOM 730 C CA . HIS A 1 103 ? 42.070 10.800 16.543 1.00 21.30 188 HIS A CA 1
ATOM 731 C C . HIS A 1 103 ? 42.132 11.910 15.483 1.00 21.46 188 HIS A C 1
ATOM 732 O O . HIS A 1 103 ? 43.030 11.924 14.637 1.00 21.45 188 HIS A O 1
ATOM 739 N N . LEU A 1 104 ? 41.184 12.840 15.546 1.00 21.76 189 LEU A N 1
ATOM 740 C CA . LEU A 1 104 ? 41.078 13.903 14.546 1.00 22.03 189 LEU A CA 1
ATOM 741 C C . LEU A 1 104 ? 41.684 15.239 14.993 1.00 22.17 189 LEU A C 1
ATOM 742 O O . LEU A 1 104 ? 41.304 16.287 14.470 1.00 22.34 189 LEU A O 1
ATOM 747 N N . GLU A 1 105 ? 42.630 15.203 15.935 1.00 22.43 190 GLU A N 1
ATOM 748 C CA . GLU A 1 105 ? 43.200 16.432 16.522 1.00 22.77 190 GLU A CA 1
ATOM 749 C C . GLU A 1 105 ? 43.837 17.382 15.508 1.00 22.83 190 GLU A C 1
ATOM 750 O O . GLU A 1 105 ? 43.653 18.598 15.598 1.00 23.08 190 GLU A O 1
ATOM 756 N N . ASP A 1 106 ? 44.580 16.832 14.552 1.00 22.86 191 ASP A N 1
ATOM 757 C CA . ASP A 1 106 ? 45.242 17.638 13.519 1.00 22.92 191 ASP A CA 1
ATOM 758 C C . ASP A 1 106 ? 44.252 18.306 12.565 1.00 22.74 191 ASP A C 1
ATOM 759 O O . ASP A 1 106 ? 44.463 19.445 12.150 1.00 22.59 191 ASP A O 1
ATOM 764 N N . SER A 1 107 ? 43.190 17.584 12.211 1.00 22.54 192 SER A N 1
ATOM 765 C CA . SER A 1 107 ? 42.132 18.132 11.374 1.00 22.50 192 SER A CA 1
ATOM 766 C C . SER A 1 107 ? 41.341 19.192 12.141 1.00 22.45 192 SER A C 1
ATOM 767 O O . SER A 1 107 ? 41.034 20.250 11.597 1.00 22.73 192 SER A O 1
ATOM 770 N N . GLU A 1 108 ? 41.032 18.901 13.404 1.00 22.26 193 GLU A N 1
ATOM 771 C CA . GLU A 1 108 ? 40.254 19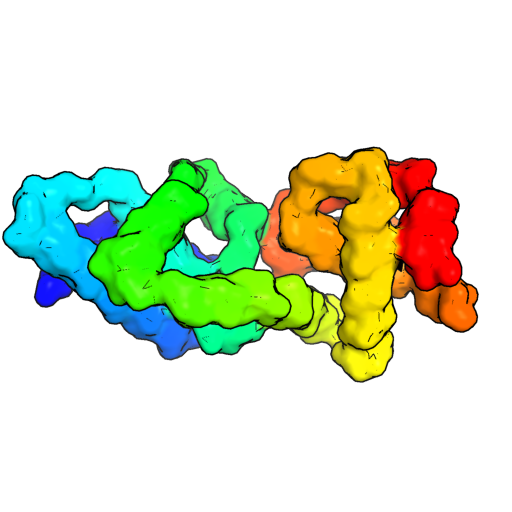.797 14.262 1.00 21.93 193 GLU A CA 1
ATOM 772 C C . GLU A 1 108 ? 40.936 21.149 14.479 1.00 21.93 193 GLU A C 1
ATOM 773 O O . GLU A 1 108 ? 40.264 22.183 14.557 1.00 21.79 193 GLU A O 1
ATOM 779 N N . ARG A 1 109 ? 42.265 21.131 14.567 1.00 21.63 194 ARG A N 1
ATOM 780 C CA . ARG A 1 109 ? 43.046 22.349 14.713 1.00 21.66 194 ARG A CA 1
ATOM 781 C C . ARG A 1 109 ? 42.953 23.214 13.450 1.00 21.48 194 ARG A C 1
ATOM 782 O O . ARG A 1 109 ? 42.887 24.440 13.541 1.00 21.30 194 ARG A O 1
ATOM 790 N N . ARG A 1 110 ? 42.949 22.569 12.282 1.00 21.28 195 ARG A N 1
ATOM 791 C CA . ARG A 1 110 ? 42.759 23.263 11.004 1.00 20.99 195 ARG A CA 1
ATOM 792 C C . ARG A 1 110 ? 41.343 23.831 10.889 1.00 20.30 195 ARG A C 1
ATOM 793 O O 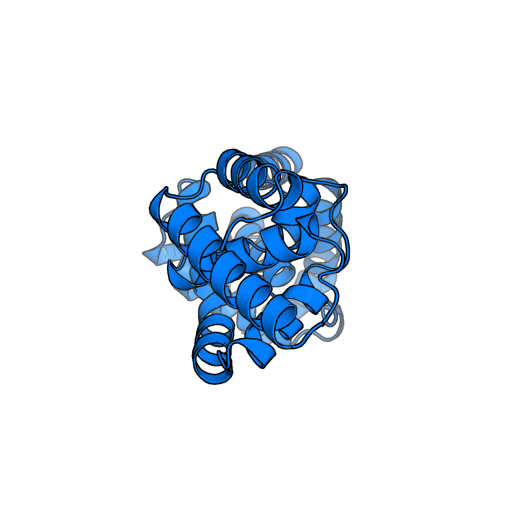. ARG A 1 110 ? 41.163 24.976 10.467 1.00 20.17 195 ARG A O 1
ATOM 801 N N . LEU A 1 111 ? 40.346 23.035 11.275 1.00 19.46 196 LEU A N 1
ATOM 802 C CA . LEU A 1 111 ? 38.962 23.510 11.296 1.00 18.82 196 LEU A CA 1
ATOM 803 C C . LEU A 1 111 ? 38.812 24.764 12.184 1.00 18.29 196 LEU A C 1
ATOM 804 O O . LEU A 1 111 ? 38.207 25.743 11.753 1.00 18.10 196 LEU A O 1
ATOM 809 N N . ARG A 1 112 ? 39.386 24.737 13.391 1.00 17.93 197 ARG A N 1
ATOM 810 C CA . ARG A 1 112 ? 39.320 25.875 14.330 1.00 17.98 197 ARG A CA 1
ATOM 811 C C . ARG A 1 112 ? 39.948 27.154 13.773 1.00 17.46 197 ARG A C 1
ATOM 812 O O . ARG A 1 112 ? 39.456 28.256 14.035 1.00 17.16 197 ARG A O 1
ATOM 820 N N . ASP A 1 113 ? 41.030 26.999 13.010 1.00 16.92 198 ASP A N 1
ATOM 821 C CA . ASP A 1 113 ? 41.737 28.129 12.404 1.00 16.56 198 ASP A CA 1
ATOM 822 C C . ASP A 1 113 ? 40.982 28.754 11.222 1.00 16.11 198 ASP A C 1
ATOM 823 O O . ASP A 1 113 ? 41.203 29.916 10.893 1.00 16.49 198 ASP A O 1
ATOM 828 N N . THR A 1 114 ? 40.099 27.994 10.583 1.00 15.26 199 THR A N 1
ATOM 829 C CA . THR A 1 114 ? 39.404 28.489 9.394 1.00 14.61 199 THR A CA 1
ATOM 830 C C . THR A 1 114 ? 37.937 28.798 9.676 1.00 14.28 199 THR A C 1
ATOM 831 O O . THR A 1 114 ? 37.221 29.299 8.800 1.00 14.04 199 THR A O 1
ATOM 835 N N . PHE A 1 115 ? 37.502 28.487 10.894 1.00 13.62 200 PHE A N 1
ATOM 836 C CA . PHE A 1 115 ? 36.096 28.574 11.277 1.00 13.48 200 PHE A CA 1
ATOM 837 C C . PHE A 1 115 ? 35.543 29.983 11.086 1.00 13.38 200 PHE A C 1
ATOM 838 O O . PHE A 1 115 ? 34.469 30.162 10.504 1.00 13.40 200 PHE A O 1
ATOM 846 N N . ALA A 1 116 ? 36.289 30.976 11.556 1.00 12.87 201 ALA A N 1
ATOM 847 C CA . ALA A 1 116 ? 35.831 32.360 11.531 1.00 12.96 201 ALA A CA 1
ATOM 848 C C . ALA A 1 116 ? 35.638 32.884 10.099 1.00 12.98 201 ALA A C 1
ATOM 849 O O . ALA A 1 116 ? 34.602 33.483 9.799 1.00 13.06 201 ALA A O 1
ATOM 851 N N . ASP A 1 117 ? 36.616 32.638 9.223 1.00 12.75 202 ASP A N 1
ATOM 852 C CA . ASP A 1 117 ? 36.537 33.077 7.826 1.00 12.86 202 ASP A CA 1
ATOM 853 C C . ASP A 1 117 ? 35.371 32.428 7.096 1.00 12.80 202 ASP A C 1
ATOM 854 O O . ASP A 1 117 ? 34.631 33.105 6.369 1.00 12.62 202 ASP A O 1
ATOM 859 N N . ASN A 1 118 ? 35.226 31.112 7.287 1.00 12.29 203 ASN A N 1
ATOM 860 C CA . ASN A 1 118 ? 34.231 30.335 6.577 1.00 12.03 203 ASN A CA 1
ATOM 861 C C . ASN A 1 118 ? 32.814 30.674 7.010 1.00 11.72 203 ASN A C 1
ATOM 862 O O . ASN A 1 118 ? 31.894 30.614 6.198 1.00 11.60 203 ASN A O 1
ATOM 867 N N . LEU A 1 119 ? 32.647 31.049 8.280 1.00 11.59 204 LEU A N 1
ATOM 868 C CA . LEU A 1 119 ? 31.362 31.518 8.780 1.00 11.35 204 LEU A CA 1
ATOM 869 C C . LEU A 1 119 ? 31.040 32.910 8.238 1.00 11.71 204 LEU A C 1
ATOM 870 O O . LEU A 1 119 ? 29.900 33.179 7.850 1.00 11.51 204 LEU A O 1
ATOM 875 N N . LEU A 1 120 ? 32.040 33.789 8.217 1.00 12.04 205 LEU A N 1
ATOM 876 C CA . LEU A 1 120 ? 31.878 35.125 7.628 1.00 12.47 205 LEU A CA 1
ATOM 877 C C . LEU A 1 120 ? 31.379 35.022 6.198 1.00 12.52 205 LEU A C 1
ATOM 878 O O . LEU A 1 120 ? 30.393 35.656 5.822 1.00 12.61 205 LEU A O 1
ATOM 883 N N . VAL A 1 121 ? 32.064 34.200 5.414 1.00 12.48 206 VAL A N 1
ATOM 884 C CA . VAL A 1 121 ? 31.745 34.029 4.011 1.00 12.92 206 VAL A CA 1
ATOM 885 C C . VAL A 1 121 ? 30.317 33.509 3.854 1.00 12.95 206 VAL A C 1
ATOM 886 O O . VAL A 1 121 ? 29.545 34.010 3.032 1.00 13.03 206 VAL A O 1
ATOM 890 N N . LYS A 1 122 ? 29.977 32.513 4.661 1.00 13.23 207 LYS A N 1
ATOM 891 C CA . LYS A 1 122 ? 28.646 31.925 4.661 1.00 13.58 207 LYS A CA 1
ATOM 892 C C . LYS A 1 122 ? 27.562 32.988 4.895 1.00 13.44 207 LYS A C 1
ATOM 893 O O . LYS A 1 122 ? 26.587 33.051 4.146 1.00 12.98 207 LYS A O 1
ATOM 899 N N . TYR A 1 123 ? 27.744 33.816 5.926 1.00 13.36 208 TYR A N 1
ATOM 900 C CA . TYR A 1 123 ? 26.778 34.874 6.239 1.00 13.80 208 TYR A CA 1
ATOM 901 C C . TYR A 1 123 ? 26.746 35.978 5.178 1.00 14.04 208 TYR A C 1
ATOM 902 O O . TYR A 1 123 ? 25.672 36.472 4.828 1.00 13.99 208 TYR A O 1
ATOM 911 N N . ILE A 1 124 ? 27.919 36.364 4.678 1.00 14.46 209 ILE A N 1
ATOM 912 C CA . ILE A 1 124 ? 28.008 37.364 3.613 1.00 14.88 209 ILE A CA 1
ATOM 913 C C . ILE A 1 124 ? 27.219 36.918 2.364 1.00 15.50 209 ILE A C 1
ATOM 914 O O . ILE A 1 124 ? 26.472 37.709 1.781 1.00 15.88 209 ILE A O 1
ATOM 919 N N . LEU A 1 125 ? 27.373 35.652 1.975 1.00 15.64 210 LEU A N 1
ATOM 920 C CA . LEU A 1 125 ? 26.657 35.101 0.824 1.00 15.84 210 LEU A CA 1
ATOM 921 C C . LEU A 1 125 ? 25.139 35.022 1.058 1.00 16.17 210 LEU A C 1
ATOM 922 O O . LEU A 1 125 ? 24.351 35.292 0.144 1.00 15.74 210 LEU A O 1
ATOM 927 N N . LYS A 1 126 ? 24.749 34.661 2.283 1.00 16.53 211 LYS A N 1
ATOM 928 C CA . LYS A 1 126 ? 23.336 34.534 2.671 1.00 17.17 211 LYS A CA 1
ATOM 929 C C . LYS A 1 126 ? 22.606 35.876 2.684 1.00 17.18 211 LYS A C 1
ATOM 930 O O . LYS A 1 126 ? 21.413 35.932 2.409 1.00 17.00 211 LYS A O 1
ATOM 936 N N . LEU A 1 127 ? 23.336 36.941 3.009 1.00 17.49 212 LEU A N 1
ATOM 937 C CA . LEU A 1 127 ? 22.788 38.301 3.071 1.00 17.83 212 LEU A CA 1
ATOM 938 C C . LEU A 1 127 ? 22.793 39.038 1.728 1.00 17.64 212 LEU A C 1
ATOM 939 O O . LEU A 1 127 ? 22.439 40.217 1.663 1.00 17.59 212 LEU A O 1
ATOM 944 N N . GLY A 1 128 ? 23.190 38.344 0.662 1.00 17.46 213 GLY A N 1
ATOM 945 C CA . GLY A 1 128 ? 23.279 38.950 -0.665 1.00 17.29 213 GLY A CA 1
ATOM 946 C C . GLY A 1 128 ? 24.352 40.024 -0.763 1.00 17.22 213 GLY A C 1
ATOM 947 O O . GLY A 1 128 ? 24.247 40.940 -1.573 1.00 17.02 213 GLY A O 1
ATOM 948 N N . LEU A 1 129 ? 25.389 39.909 0.062 1.00 17.21 214 LEU A N 1
ATOM 949 C CA . LEU A 1 129 ? 26.458 40.909 0.093 1.00 17.19 214 LEU A CA 1
ATOM 950 C C . LEU A 1 129 ? 27.676 40.455 -0.704 1.00 17.01 214 LEU A C 1
ATOM 951 O O . LEU A 1 129 ? 27.784 39.291 -1.073 1.00 16.64 214 LEU A O 1
ATOM 956 N N . GLN A 1 130 ? 28.587 41.392 -0.950 1.00 17.29 215 GLN A N 1
ATOM 957 C CA . GLN A 1 130 ? 29.768 41.175 -1.781 1.00 17.65 215 GLN A CA 1
ATOM 958 C C . GLN A 1 130 ? 30.974 40.718 -0.945 1.00 17.92 215 GLN A C 1
ATOM 959 O O . GLN A 1 130 ? 31.538 41.504 -0.173 1.00 17.59 215 GLN A O 1
ATOM 965 N N . VAL A 1 131 ? 31.364 39.448 -1.107 1.00 18.34 216 VAL A N 1
ATOM 966 C CA . VAL A 1 131 ? 32.478 38.850 -0.341 1.00 18.67 216 VAL A CA 1
ATOM 967 C C . VAL A 1 131 ? 33.798 39.653 -0.399 1.00 19.17 216 VAL A C 1
ATOM 968 O O . VAL A 1 131 ? 34.417 39.919 0.638 1.00 19.44 216 VAL A O 1
ATOM 972 N N . SER A 1 132 ? 34.208 40.063 -1.594 1.00 19.47 217 SER A N 1
ATOM 973 C CA . SER A 1 132 ? 35.498 40.748 -1.770 1.00 19.94 217 SER A CA 1
ATOM 974 C C . SER A 1 132 ? 35.571 42.108 -1.065 1.00 20.19 217 SER A C 1
ATOM 975 O O . SER A 1 132 ? 36.663 42.646 -0.849 1.00 20.22 217 SER A O 1
ATOM 978 N N . LEU A 1 133 ? 34.409 42.663 -0.727 1.00 20.78 218 LEU A N 1
ATOM 979 C CA . LEU A 1 133 ? 34.340 43.890 0.062 1.00 21.34 218 LEU A CA 1
ATOM 980 C C . LEU A 1 133 ? 34.311 43.571 1.559 1.00 21.59 218 LEU A C 1
ATOM 981 O O . LEU A 1 133 ? 35.150 44.056 2.320 1.00 21.77 218 LEU A O 1
ATOM 986 N N . TYR A 1 134 ? 33.365 42.730 1.963 1.00 21.76 219 TYR A N 1
ATOM 987 C CA . TYR A 1 134 ? 33.097 42.498 3.375 1.00 21.88 219 TYR A CA 1
ATOM 988 C C . TYR A 1 134 ? 34.092 41.573 4.084 1.00 22.01 219 TYR A C 1
ATOM 989 O O . TYR A 1 134 ? 34.399 41.785 5.261 1.00 21.99 219 TYR A O 1
ATOM 998 N N . LEU A 1 135 ? 34.604 40.566 3.378 1.00 21.79 220 LEU A N 1
ATOM 999 C CA . LEU A 1 135 ? 35.489 39.584 4.010 1.00 21.68 220 LEU A CA 1
ATOM 1000 C C . LEU A 1 135 ? 36.772 40.162 4.631 1.00 21.72 220 LEU A C 1
ATOM 1001 O O . LEU A 1 135 ? 36.986 39.976 5.830 1.00 21.81 220 LEU A O 1
ATOM 1006 N N . PRO A 1 136 ? 37.627 40.848 3.831 1.00 21.74 221 PRO A N 1
ATOM 1007 C CA . PRO A 1 136 ? 38.867 41.343 4.439 1.00 21.42 221 PRO A CA 1
ATOM 1008 C C . PRO A 1 136 ? 38.629 42.413 5.504 1.00 21.29 221 PRO A C 1
ATOM 1009 O O . PRO A 1 136 ? 39.417 42.525 6.449 1.00 21.09 221 PRO A O 1
ATOM 1013 N N . HIS A 1 137 ? 37.540 43.168 5.366 1.00 20.99 222 HIS A N 1
ATOM 1014 C CA . HIS A 1 137 ? 37.180 44.168 6.365 1.00 20.93 222 HIS A CA 1
ATOM 1015 C C . HIS A 1 137 ? 36.685 43.525 7.673 1.00 20.97 222 HIS A C 1
ATOM 1016 O O . HIS A 1 137 ? 37.156 43.865 8.758 1.00 20.69 222 HIS A O 1
ATOM 1023 N N . CYS A 1 138 ? 35.750 42.582 7.555 1.00 20.72 223 CYS A N 1
ATOM 1024 C CA . CYS A 1 138 ? 35.186 41.922 8.722 1.00 20.72 223 CYS A CA 1
ATOM 1025 C C . CYS A 1 138 ? 36.230 41.076 9.434 1.00 20.75 223 CYS A C 1
ATOM 1026 O O . CYS A 1 138 ? 36.167 40.912 10.657 1.00 20.33 223 CYS A O 1
ATOM 1029 N N . LYS A 1 139 ? 37.199 40.570 8.670 1.00 20.79 224 LYS A N 1
ATOM 1030 C CA . LYS A 1 139 ? 38.361 39.898 9.248 1.00 21.39 224 LYS A CA 1
ATOM 1031 C C . LYS A 1 139 ? 39.130 40.828 10.182 1.00 21.63 224 LYS A C 1
ATOM 1032 O O . LYS A 1 139 ? 39.535 40.415 11.271 1.00 21.63 224 LYS A O 1
ATOM 1038 N N . ARG A 1 140 ? 39.320 42.078 9.755 1.00 21.96 225 ARG A N 1
ATOM 1039 C CA . ARG A 1 140 ? 40.007 43.082 10.573 1.00 22.48 225 ARG A CA 1
ATOM 1040 C C . ARG A 1 140 ? 39.161 43.496 11.770 1.00 22.21 225 ARG A C 1
ATOM 1041 O O . ARG A 1 140 ? 39.690 43.735 12.850 1.00 22.39 225 ARG A O 1
ATOM 1049 N N . LEU A 1 141 ? 37.850 43.578 11.569 1.00 22.06 226 LEU A N 1
ATOM 1050 C CA . LEU A 1 141 ? 36.927 43.817 12.666 1.00 22.33 226 LEU A CA 1
ATOM 1051 C C . LEU A 1 141 ? 37.018 42.702 13.700 1.00 22.50 226 LEU A C 1
ATOM 1052 O O . LEU A 1 141 ? 37.051 42.974 14.903 1.00 22.56 226 LEU A O 1
ATOM 1057 N N . LEU A 1 142 ? 37.079 41.459 13.225 1.00 22.58 227 LEU A N 1
ATOM 1058 C CA . LEU A 1 142 ? 37.243 40.290 14.091 1.00 23.06 227 LEU A CA 1
ATOM 1059 C C . LEU A 1 142 ? 38.449 40.371 15.025 1.00 22.97 227 LEU A C 1
ATOM 1060 O O . LEU A 1 142 ? 38.334 40.095 16.220 1.00 23.35 227 LEU A O 1
ATOM 1065 N N . THR A 1 143 ? 39.601 40.733 14.470 1.00 22.63 228 THR A N 1
ATOM 1066 C CA . THR A 1 143 ? 40.819 40.899 15.252 1.00 22.54 228 THR A CA 1
ATOM 1067 C C . THR A 1 143 ? 40.630 42.004 16.296 1.00 22.36 228 THR A C 1
ATOM 1068 O O . THR A 1 143 ? 41.002 41.833 17.454 1.00 22.68 228 THR A O 1
ATOM 1072 N N . ALA A 1 144 ? 40.023 43.118 15.891 1.00 22.16 229 ALA A N 1
ATOM 1073 C CA . ALA A 1 144 ? 39.757 44.227 16.810 1.00 21.90 229 ALA A CA 1
ATOM 1074 C C . ALA A 1 144 ? 38.910 43.800 18.013 1.00 21.84 229 ALA A C 1
ATOM 1075 O O . ALA A 1 144 ? 39.226 44.158 19.150 1.00 21.88 229 ALA A O 1
ATOM 1077 N N . LEU A 1 145 ? 37.856 43.023 17.748 1.00 21.64 230 LEU A N 1
ATOM 1078 C CA . LEU A 1 145 ? 36.902 42.574 18.763 1.00 21.60 230 LEU A CA 1
ATOM 1079 C C . LEU A 1 145 ? 37.562 41.736 19.855 1.00 21.95 230 LEU A C 1
ATOM 1080 O O . LEU A 1 145 ? 37.195 41.844 21.027 1.00 21.86 230 LEU A O 1
ATOM 1085 N N . GLY A 1 146 ? 38.540 40.914 19.469 1.00 22.12 231 GLY A N 1
ATOM 1086 C CA . GLY A 1 146 ? 39.296 40.097 20.418 1.00 22.31 231 GLY A CA 1
ATOM 1087 C C . GLY A 1 146 ? 40.226 40.871 21.345 1.00 22.66 231 GLY A C 1
ATOM 1088 O O . GLY A 1 146 ? 40.678 40.333 22.356 1.00 22.75 231 GLY A O 1
ATOM 1089 N N . ARG A 1 147 ? 40.516 42.126 21.002 1.00 22.74 232 ARG A N 1
ATOM 1090 C CA . ARG A 1 147 ? 41.384 42.990 21.817 1.00 22.86 232 ARG A CA 1
ATOM 1091 C C . ARG A 1 147 ? 40.574 43.973 22.671 1.00 22.61 232 ARG A C 1
ATOM 1092 O O . ARG A 1 147 ? 41.136 44.866 23.308 1.00 22.47 232 ARG A O 1
ATOM 1100 N N . VAL A 1 148 ? 39.251 43.802 22.672 1.00 22.49 233 VAL A N 1
ATOM 1101 C CA . VAL A 1 148 ? 38.345 44.632 23.467 1.00 22.16 233 VAL A CA 1
ATOM 1102 C C . VAL A 1 148 ? 37.928 43.875 24.731 1.00 22.34 233 VAL A C 1
ATOM 1103 O O . VAL A 1 148 ? 37.178 42.887 24.669 1.00 22.30 233 VAL A O 1
ATOM 1107 N N . GLU A 1 149 ? 38.430 44.354 25.868 1.00 21.99 234 GLU A N 1
ATOM 1108 C CA . GLU A 1 149 ? 38.241 43.721 27.173 1.00 22.03 234 GLU A CA 1
ATOM 1109 C C . GLU A 1 149 ? 36.767 43.438 27.495 1.00 21.76 234 GLU A C 1
ATOM 1110 O O . GLU A 1 149 ? 36.427 42.350 27.965 1.00 21.21 234 GLU A O 1
ATOM 1116 N N . ALA A 1 150 ? 35.904 44.414 27.220 1.00 21.58 235 ALA A N 1
ATOM 1117 C CA . ALA A 1 150 ? 34.479 44.310 27.522 1.00 21.61 235 ALA A CA 1
ATOM 1118 C C . ALA A 1 150 ? 33.785 43.211 26.722 1.00 21.95 235 ALA A C 1
ATOM 1119 O O . ALA A 1 150 ? 32.695 42.776 27.088 1.00 22.21 235 ALA A O 1
ATOM 1121 N N . LEU A 1 151 ? 34.424 42.758 25.640 1.00 22.12 236 LEU A N 1
ATOM 1122 C CA . LEU A 1 151 ? 33.842 41.732 24.772 1.00 22.15 236 LEU A CA 1
ATOM 1123 C C . LEU A 1 151 ? 34.401 40.316 24.980 1.00 22.25 236 LEU A C 1
ATOM 1124 O O . LEU A 1 151 ? 34.059 39.395 24.228 1.00 22.39 236 LEU A O 1
ATOM 1129 N N . ALA A 1 152 ? 35.265 40.140 25.980 1.00 22.06 237 ALA A N 1
ATOM 1130 C CA . ALA A 1 152 ? 35.771 38.809 26.304 1.00 22.28 237 ALA A CA 1
ATOM 1131 C C . ALA A 1 152 ? 34.576 37.939 26.701 1.00 22.03 237 ALA A C 1
ATOM 1132 O O . ALA A 1 152 ? 33.614 38.419 27.292 1.00 22.66 237 ALA A O 1
ATOM 1134 N N . GLY A 1 153 ? 34.600 36.670 26.348 1.00 21.52 238 GLY A N 1
ATOM 1135 C CA . GLY A 1 153 ? 33.432 35.856 26.630 1.00 20.71 238 GLY A CA 1
ATOM 1136 C C . GLY A 1 153 ? 32.525 35.661 25.436 1.00 20.22 238 GLY A C 1
ATOM 1137 O O . GLY A 1 153 ? 31.810 34.663 25.383 1.00 19.84 238 GLY A O 1
ATOM 1138 N N . LEU A 1 154 ? 32.538 36.601 24.483 1.00 19.70 239 LEU A N 1
ATOM 1139 C CA . LEU A 1 154 ? 31.876 36.373 23.194 1.00 19.47 239 LEU A CA 1
ATOM 1140 C C . LEU A 1 154 ? 32.509 35.166 22.513 1.00 19.30 239 LEU A C 1
ATOM 1141 O O . LEU A 1 154 ? 33.736 35.006 22.545 1.00 19.56 239 LEU A O 1
ATOM 1146 N N . THR A 1 155 ? 31.679 34.307 21.925 1.00 18.74 240 THR A N 1
ATOM 1147 C CA . THR A 1 155 ? 32.177 33.161 21.155 1.00 18.30 240 THR A CA 1
ATOM 1148 C C . THR A 1 155 ? 32.660 33.651 19.794 1.00 18.31 240 THR A C 1
ATOM 1149 O O . THR A 1 155 ? 32.353 34.779 19.392 1.00 18.02 240 THR A O 1
ATOM 1153 N N . VAL A 1 156 ? 33.407 32.802 19.090 1.00 18.20 241 VAL A N 1
ATOM 1154 C CA . VAL A 1 156 ? 33.849 33.093 17.732 1.00 18.32 241 VAL A CA 1
ATOM 1155 C C . VAL A 1 156 ? 32.645 33.449 16.852 1.00 18.13 241 VAL A C 1
ATOM 1156 O O . VAL A 1 156 ? 32.660 34.467 16.162 1.00 18.63 241 VAL A O 1
ATOM 1160 N N . ALA A 1 157 ? 31.600 32.629 16.910 1.00 17.59 242 ALA A N 1
ATOM 1161 C CA . ALA A 1 157 ? 30.352 32.895 16.197 1.00 17.20 242 ALA A CA 1
ATOM 1162 C C . ALA A 1 157 ? 29.700 34.234 16.575 1.00 16.88 242 ALA A C 1
ATOM 1163 O O . ALA A 1 157 ? 29.148 34.907 15.708 1.00 17.06 242 ALA A O 1
ATOM 1165 N N . ASP A 1 158 ? 29.748 34.607 17.857 1.00 16.37 243 ASP A N 1
ATOM 1166 C CA . ASP A 1 158 ? 29.249 35.913 18.302 1.00 16.37 243 ASP A CA 1
ATOM 1167 C C . ASP A 1 158 ? 30.051 37.055 17.680 1.00 15.86 243 ASP A C 1
ATOM 1168 O O . ASP A 1 158 ? 29.480 38.073 17.309 1.00 15.92 243 ASP A O 1
ATOM 1173 N N . ARG A 1 159 ? 31.368 36.878 17.574 1.00 15.45 244 ARG A N 1
ATOM 1174 C CA . ARG A 1 159 ? 32.250 37.893 16.993 1.00 15.14 244 ARG A CA 1
ATOM 1175 C C . ARG A 1 159 ? 32.054 38.014 15.479 1.00 14.69 244 ARG A C 1
ATOM 1176 O O . ARG A 1 159 ? 32.105 39.115 14.935 1.00 14.53 244 ARG A O 1
ATOM 1184 N N . VAL A 1 160 ? 31.830 36.879 14.812 1.00 13.99 245 VAL A N 1
ATOM 1185 C CA . VAL A 1 160 ? 31.519 36.858 13.383 1.00 13.54 245 VAL A CA 1
ATOM 1186 C C . VAL A 1 160 ? 30.220 37.610 13.104 1.00 13.71 245 VAL A C 1
ATOM 1187 O O . VAL A 1 160 ? 30.166 38.446 12.203 1.00 13.81 245 VAL A O 1
ATOM 1191 N N . THR A 1 161 ? 29.184 37.302 13.881 1.00 13.92 246 THR A N 1
ATOM 1192 C CA . THR A 1 161 ? 27.902 37.997 13.807 1.00 14.35 246 THR A CA 1
ATOM 1193 C C . THR A 1 161 ? 28.075 39.498 14.025 1.00 14.75 246 THR A C 1
ATOM 1194 O O . THR A 1 161 ? 27.512 40.311 13.281 1.00 14.92 246 THR A O 1
ATOM 1198 N N . THR A 1 162 ? 28.864 39.855 15.036 1.00 14.97 247 THR A N 1
ATOM 1199 C CA . THR A 1 162 ? 29.073 41.250 15.393 1.00 14.99 247 THR A CA 1
ATOM 1200 C C . THR A 1 162 ? 29.833 41.992 14.302 1.00 15.44 247 THR A C 1
ATOM 1201 O O . THR A 1 162 ? 29.425 43.077 13.889 1.00 15.64 247 THR A O 1
ATOM 1205 N N . ALA A 1 163 ? 30.929 41.399 13.834 1.00 15.88 248 ALA A N 1
ATOM 1206 C CA . ALA A 1 163 ? 31.730 42.009 12.777 1.00 16.22 248 ALA A CA 1
ATOM 1207 C C . ALA A 1 163 ? 30.899 42.260 11.514 1.00 16.29 248 ALA A C 1
ATOM 1208 O O . ALA A 1 163 ? 30.972 43.347 10.936 1.00 16.37 248 ALA A O 1
ATOM 1210 N N . LEU A 1 164 ? 30.094 41.278 11.104 1.00 16.32 249 LEU A N 1
ATOM 1211 C CA . LEU A 1 164 ? 29.263 41.451 9.904 1.00 16.28 249 LEU A CA 1
ATOM 1212 C C . LEU A 1 164 ? 28.171 42.503 10.091 1.00 16.19 249 LEU A C 1
ATOM 1213 O O . LEU A 1 164 ? 27.990 43.367 9.241 1.00 16.08 249 LEU A O 1
ATOM 1218 N N . LEU A 1 165 ? 27.438 42.424 11.193 1.00 16.28 250 LEU A N 1
ATOM 1219 C CA . LEU A 1 165 ? 26.364 43.385 11.433 1.00 16.07 250 LEU A CA 1
ATOM 1220 C C . LEU A 1 165 ? 26.888 44.814 11.682 1.00 16.01 250 LEU A C 1
ATOM 1221 O O . LEU A 1 165 ? 26.256 45.782 11.280 1.00 15.48 250 LEU A O 1
ATOM 1226 N N . LEU A 1 166 ? 28.054 44.936 12.314 1.00 16.49 251 LEU A N 1
ATOM 1227 C CA . LEU A 1 166 ? 28.716 46.239 12.424 1.00 16.97 251 LEU A CA 1
ATOM 1228 C C . LEU A 1 166 ? 29.113 46.794 11.052 1.00 17.12 251 LEU A C 1
ATOM 1229 O O . LEU A 1 166 ? 28.928 47.980 10.783 1.00 17.28 251 LEU A O 1
ATOM 1234 N N . ALA A 1 167 ? 29.645 45.937 10.187 1.00 17.42 252 ALA A N 1
ATOM 1235 C CA . ALA A 1 167 ? 30.062 46.366 8.852 1.00 17.97 252 ALA A CA 1
ATOM 1236 C C . ALA A 1 167 ? 28.867 46.771 8.004 1.00 18.41 252 ALA A C 1
ATOM 1237 O O . ALA A 1 167 ? 28.981 47.615 7.115 1.00 18.55 252 ALA A O 1
ATOM 1239 N N . ARG A 1 168 ? 27.724 46.163 8.299 1.00 18.95 253 ARG A N 1
A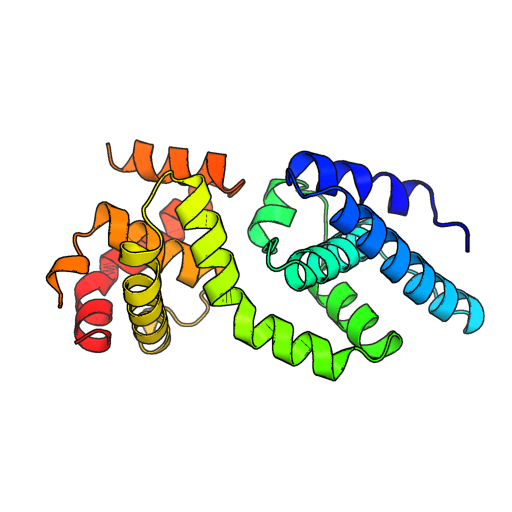TOM 1240 C CA . ARG A 1 168 ? 26.500 46.382 7.543 1.00 19.70 253 ARG A CA 1
ATOM 1241 C C . ARG A 1 168 ? 25.702 47.574 8.066 1.00 19.88 253 ARG A C 1
ATOM 1242 O O . ARG A 1 168 ? 25.024 48.242 7.289 1.00 20.23 253 ARG A O 1
ATOM 1250 N N . THR A 1 169 ? 25.785 47.846 9.371 1.00 20.27 254 THR A N 1
ATOM 1251 C CA . THR A 1 169 ? 24.923 48.863 10.002 1.00 20.61 254 THR A CA 1
ATOM 1252 C C . THR A 1 169 ? 25.617 50.026 10.724 1.00 20.76 254 THR A C 1
ATOM 1253 O O . THR A 1 169 ? 24.965 51.020 11.042 1.00 20.71 254 THR A O 1
ATOM 1257 N N . ALA A 1 170 ? 26.912 49.907 11.010 1.00 20.78 255 ALA A N 1
ATOM 1258 C CA . ALA A 1 170 ? 27.595 50.927 11.816 1.00 20.93 255 ALA A CA 1
ATOM 1259 C C . ALA A 1 170 ? 28.638 51.735 11.044 1.00 21.05 255 ALA A C 1
ATOM 1260 O O . ALA A 1 170 ? 29.450 52.433 11.643 1.00 21.09 255 ALA A O 1
ATOM 1262 N N . GLN A 1 171 ? 28.605 51.633 9.716 1.00 21.47 256 GLN A N 1
ATOM 1263 C CA . GLN A 1 171 ? 29.522 52.358 8.821 1.00 21.97 256 GLN A CA 1
ATOM 1264 C C . GLN A 1 171 ? 31.004 52.190 9.202 1.00 21.82 256 GLN A C 1
ATOM 1265 O O . GLN A 1 171 ? 31.784 53.147 9.113 1.00 21.76 256 GLN A O 1
ATOM 1271 N N . THR A 1 172 ? 31.383 50.975 9.611 1.00 21.41 257 THR A N 1
ATOM 1272 C CA . THR A 1 172 ? 32.763 50.692 10.038 1.00 21.12 257 THR A CA 1
ATOM 1273 C C . THR A 1 172 ? 33.753 50.678 8.874 1.00 21.05 257 THR A C 1
ATOM 1274 O O . THR A 1 172 ? 34.964 50.773 9.081 1.00 20.85 257 THR A O 1
ATOM 1278 N N . LEU A 1 173 ? 33.233 50.557 7.655 1.00 21.11 258 LEU A N 1
ATOM 1279 C CA . LEU A 1 173 ? 34.062 50.623 6.451 1.00 21.33 258 LEU A CA 1
ATOM 1280 C C . LEU A 1 173 ? 34.760 51.975 6.270 1.00 21.23 258 LEU A C 1
ATOM 1281 O O . LEU A 1 173 ? 35.795 52.045 5.613 1.00 21.13 258 LEU A O 1
ATOM 1286 N N . SER A 1 174 ? 34.203 53.032 6.865 1.00 21.18 259 SER A N 1
ATOM 1287 C CA . SER A 1 174 ? 34.839 54.354 6.840 1.00 21.42 259 SER A CA 1
ATOM 1288 C C . SER A 1 174 ? 35.939 54.521 7.905 1.00 21.52 259 SER A C 1
ATOM 1289 O O . SER A 1 174 ? 36.552 55.583 7.997 1.00 21.35 259 SER A O 1
ATOM 1292 N N . TRP A 1 175 ? 36.192 53.467 8.686 1.00 21.71 260 TRP A N 1
ATOM 1293 C CA . TRP A 1 175 ? 37.302 53.450 9.651 1.00 21.77 260 TRP A CA 1
ATOM 1294 C C . TRP A 1 175 ? 38.668 53.315 8.973 1.00 22.27 260 TRP A C 1
ATOM 1295 O O . TRP A 1 175 ? 39.702 53.635 9.573 1.00 22.28 260 TRP A O 1
ATOM 1306 N N . GLU A 1 176 ? 38.665 52.828 7.733 1.00 22.75 261 GLU A N 1
ATOM 1307 C CA . GLU A 1 176 ? 39.887 52.699 6.936 1.00 23.23 261 GLU A CA 1
ATOM 1308 C C . GLU A 1 176 ? 40.158 53.942 6.087 1.00 23.20 261 GLU A C 1
ATOM 1309 O O . GLU A 1 176 ? 39.307 54.825 5.962 1.00 23.23 261 GLU A O 1
ATOM 1315 N N . GLY A 1 190 ? 15.228 49.628 8.178 1.00 23.85 275 GLY A N 1
ATOM 1316 C CA . GLY A 1 190 ? 15.063 49.634 9.627 1.00 24.26 275 GLY A CA 1
ATOM 1317 C C . GLY A 1 190 ? 16.101 48.771 10.327 1.00 24.53 275 GLY A C 1
ATOM 1318 O O . GLY A 1 190 ? 16.489 47.714 9.819 1.00 24.37 275 GLY A O 1
ATOM 1319 N N . MET A 1 191 ? 16.545 49.220 11.500 1.00 24.69 276 MET A N 1
ATOM 1320 C CA . MET A 1 191 ? 17.626 48.552 12.232 1.00 24.88 276 MET A CA 1
ATOM 1321 C C . MET A 1 191 ? 17.214 47.196 12.805 1.00 24.59 276 MET A C 1
ATOM 1322 O O . MET A 1 191 ? 17.925 46.206 12.623 1.00 24.52 276 MET A O 1
ATOM 1327 N N . GLU A 1 192 ? 16.067 47.162 13.487 1.00 24.43 277 GLU A N 1
ATOM 1328 C CA . GLU A 1 192 ? 15.511 45.922 14.035 1.00 24.19 277 GLU A CA 1
ATOM 1329 C C . GLU A 1 192 ? 15.176 44.942 12.910 1.00 23.71 277 GLU A C 1
ATOM 1330 O O . GLU A 1 192 ? 15.294 43.729 13.082 1.00 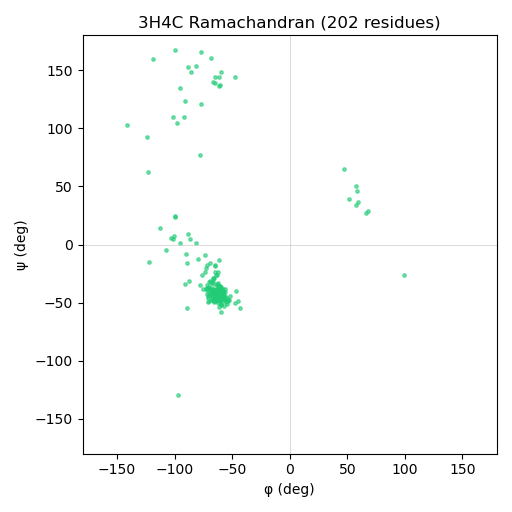23.56 277 GLU A O 1
ATOM 1336 N N . ALA A 1 193 ? 14.761 45.489 11.767 1.00 23.15 278 ALA A N 1
ATOM 1337 C CA . ALA A 1 193 ? 14.443 44.704 10.578 1.00 22.52 278 ALA A CA 1
ATOM 1338 C C . ALA A 1 193 ? 15.679 44.087 9.917 1.00 22.09 278 ALA A C 1
ATOM 1339 O O . ALA A 1 193 ? 15.587 43.006 9.334 1.00 22.15 278 ALA A O 1
ATOM 1341 N N . ILE A 1 194 ? 16.825 44.766 10.000 1.00 21.44 279 ILE A N 1
ATOM 1342 C CA . ILE A 1 194 ? 18.079 44.207 9.472 1.00 20.88 279 ILE A CA 1
ATOM 1343 C C . ILE A 1 194 ? 18.562 43.046 10.345 1.00 20.46 279 ILE A C 1
ATOM 1344 O O . ILE A 1 194 ? 18.945 42.000 9.827 1.00 20.34 279 ILE A O 1
ATOM 1349 N N . TYR A 1 195 ? 18.535 43.240 11.663 1.00 20.20 280 TYR A N 1
ATOM 1350 C CA . TYR A 1 195 ? 18.929 42.200 12.617 1.00 19.85 280 TYR A CA 1
ATOM 1351 C C . TYR A 1 195 ? 17.993 40.997 12.510 1.00 19.61 280 TYR A C 1
ATOM 1352 O O . TYR A 1 195 ? 18.448 39.855 12.573 1.00 19.57 280 TYR A O 1
ATOM 1361 N N . ALA A 1 196 ? 16.693 41.264 12.357 1.00 19.24 281 ALA A N 1
ATOM 1362 C CA . ALA A 1 196 ? 15.681 40.208 12.239 1.00 19.06 281 ALA A CA 1
ATOM 1363 C C . ALA A 1 196 ? 15.846 39.393 10.961 1.00 18.94 281 ALA A C 1
ATOM 1364 O O . ALA A 1 196 ? 15.665 38.176 10.974 1.00 18.67 281 ALA A O 1
ATOM 1366 N N . ASN A 1 197 ? 16.173 40.076 9.863 1.00 19.13 282 AS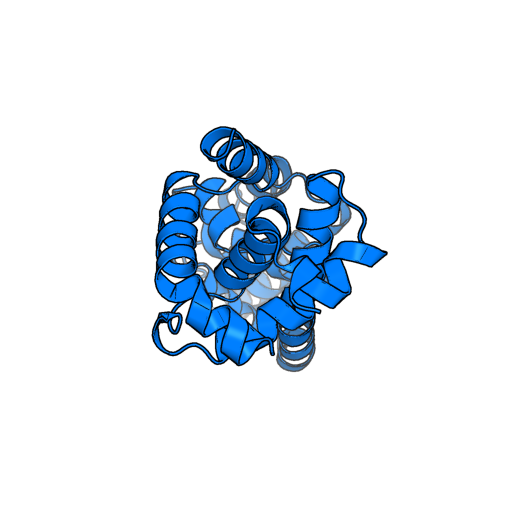N A N 1
ATOM 1367 C CA . ASN A 1 197 ? 16.401 39.428 8.574 1.00 19.30 282 ASN A CA 1
ATOM 1368 C C . ASN A 1 197 ? 17.660 38.574 8.631 1.00 19.05 282 ASN A C 1
ATOM 1369 O O . ASN A 1 197 ? 17.655 37.420 8.201 1.00 18.85 282 ASN A O 1
ATOM 1374 N N . PHE A 1 198 ? 18.732 39.146 9.178 1.00 18.86 283 PHE A N 1
ATOM 1375 C CA . PHE A 1 198 ? 19.961 38.401 9.390 1.00 18.64 283 PHE A CA 1
ATOM 1376 C C . PHE A 1 198 ? 19.695 37.160 10.241 1.00 18.28 283 PHE A C 1
ATOM 1377 O O . PHE A 1 198 ? 20.148 36.069 9.906 1.00 18.02 283 PHE A O 1
ATOM 1385 N N . SER A 1 199 ? 18.957 37.338 11.332 1.00 18.24 284 SER A N 1
ATOM 1386 C CA . SER A 1 199 ? 18.668 36.249 12.262 1.00 18.60 284 SER A CA 1
ATOM 1387 C C . SER A 1 199 ? 17.898 35.088 11.628 1.00 18.55 284 SER A C 1
ATOM 1388 O O . SER A 1 199 ? 18.235 33.928 11.875 1.00 18.44 284 SER A O 1
ATOM 1391 N N . SER A 1 200 ? 16.882 35.402 10.818 1.00 18.38 285 SER A N 1
ATOM 1392 C CA . SER A 1 200 ? 16.136 34.383 10.063 1.00 18.67 285 SER A CA 1
ATOM 1393 C C . SER A 1 200 ? 17.022 33.640 9.073 1.00 18.34 285 SER A C 1
ATOM 1394 O O . SER A 1 200 ? 17.026 32.410 9.044 1.00 18.27 285 SER A O 1
ATOM 1397 N N . LYS A 1 201 ? 17.760 34.400 8.263 1.00 18.30 286 LYS A N 1
ATOM 1398 C CA . LYS A 1 201 ? 18.655 33.849 7.243 1.00 18.24 286 LYS A CA 1
ATOM 1399 C C . LYS A 1 201 ? 19.781 33.005 7.843 1.00 17.83 286 LYS A C 1
ATOM 1400 O O . LYS A 1 201 ? 20.210 32.027 7.231 1.00 18.09 286 LYS A O 1
ATOM 1406 N N . ALA A 1 202 ? 20.244 33.383 9.035 1.00 17.10 287 ALA A N 1
ATOM 1407 C CA . ALA A 1 202 ? 21.315 32.659 9.736 1.00 16.42 287 ALA A CA 1
ATOM 1408 C C . ALA A 1 202 ? 20.802 31.540 10.657 1.00 16.11 287 ALA A C 1
ATOM 1409 O O . ALA A 1 202 ? 21.594 30.744 11.172 1.00 15.66 287 ALA A O 1
ATOM 1411 N N . HIS A 1 203 ? 19.482 31.481 10.842 1.00 15.94 288 HIS A N 1
ATOM 1412 C CA . HIS A 1 203 ? 18.830 30.565 11.794 1.00 16.08 288 HIS A CA 1
ATOM 1413 C C . HIS A 1 203 ? 19.361 30.794 13.211 1.00 15.93 288 HIS A C 1
ATOM 1414 O O . HIS A 1 203 ? 19.775 29.849 13.897 1.00 15.61 288 HIS A O 1
ATOM 1421 N N . LEU A 1 204 ? 19.360 32.057 13.627 1.00 15.59 289 LEU A N 1
ATOM 1422 C CA . LEU A 1 204 ? 19.818 32.442 14.955 1.00 15.83 289 LEU A CA 1
ATOM 1423 C C . LEU A 1 204 ? 18.668 33.091 15.723 1.00 16.18 289 LEU A C 1
ATOM 1424 O O . LEU A 1 204 ? 17.694 33.537 15.128 1.00 16.07 289 LEU A O 1
ATOM 1429 N N . GLU A 1 205 ? 18.781 33.119 17.048 1.00 16.76 290 GLU A N 1
ATOM 1430 C CA . GLU A 1 205 ? 17.768 33.724 17.908 1.00 16.99 290 GLU A CA 1
ATOM 1431 C C . GLU A 1 205 ? 17.913 35.238 17.860 1.00 16.91 290 GLU A C 1
ATOM 1432 O O . GLU A 1 205 ? 18.964 35.772 18.215 1.00 16.68 290 GLU A O 1
ATOM 1438 N N . VAL A 1 206 ? 16.859 35.929 17.443 1.00 17.18 291 VAL A N 1
ATOM 1439 C CA . VAL A 1 206 ? 16.947 37.376 17.270 1.00 17.65 291 VAL A CA 1
ATOM 1440 C C . VAL A 1 206 ? 17.299 38.089 18.590 1.00 17.77 291 VAL A C 1
ATOM 1441 O O . VAL A 1 206 ? 18.089 39.029 18.589 1.00 17.51 291 VAL A O 1
ATOM 1445 N N . THR A 1 207 ? 16.761 37.592 19.705 1.00 17.96 292 THR A N 1
ATOM 1446 C CA . THR A 1 207 ? 17.039 38.169 21.024 1.00 18.31 292 THR A CA 1
ATOM 1447 C C . THR A 1 207 ? 18.513 38.063 21.444 1.00 18.65 292 THR A C 1
ATOM 1448 O O . THR A 1 207 ? 19.036 38.965 22.110 1.00 18.86 292 THR A O 1
ATOM 1452 N N . LYS A 1 208 ? 19.180 36.977 21.055 1.00 18.73 293 LYS A N 1
ATOM 1453 C CA . LYS A 1 208 ? 20.605 36.813 21.353 1.00 19.12 293 LYS A CA 1
ATOM 1454 C C . LYS A 1 208 ? 21.454 37.755 20.511 1.00 19.04 293 LYS A C 1
ATOM 1455 O O . LYS A 1 208 ? 22.433 38.315 20.997 1.00 19.49 293 LYS A O 1
ATOM 1461 N N . VAL A 1 209 ? 21.068 37.930 19.253 1.00 18.94 294 VAL A N 1
ATOM 1462 C CA . VAL A 1 209 ? 21.723 38.872 18.358 1.00 18.96 294 VAL A CA 1
ATOM 1463 C C . VAL A 1 209 ? 21.560 40.323 18.842 1.00 19.27 294 VAL A C 1
ATOM 1464 O O . VAL A 1 209 ? 22.542 41.059 18.908 1.00 19.57 294 VAL A O 1
ATOM 1468 N N . ASN A 1 210 ? 20.334 40.724 19.186 1.00 19.42 295 ASN A N 1
ATOM 1469 C CA . ASN A 1 210 ? 20.089 42.021 19.837 1.00 19.76 295 ASN A CA 1
ATOM 1470 C C . ASN A 1 210 ? 21.040 42.282 21.011 1.00 19.70 295 ASN A C 1
ATOM 1471 O O . ASN A 1 210 ? 21.679 43.333 21.076 1.00 19.73 295 ASN A O 1
ATOM 1476 N N . LYS A 1 211 ? 21.135 41.308 21.916 1.00 19.79 296 LYS A N 1
ATOM 1477 C CA . LYS A 1 211 ? 21.970 41.410 23.111 1.00 20.17 296 LYS A CA 1
ATOM 1478 C C . LYS A 1 211 ? 23.453 41.615 22.771 1.00 20.07 296 LYS A C 1
ATOM 1479 O O . LYS A 1 211 ? 24.081 42.538 23.292 1.00 19.44 296 LYS A O 1
ATOM 1485 N N . ILE A 1 212 ? 23.996 40.773 21.886 1.00 20.35 297 ILE A N 1
ATOM 1486 C CA . ILE A 1 212 ? 25.407 40.887 21.477 1.00 20.99 297 ILE A CA 1
ATOM 1487 C C . ILE A 1 212 ? 25.688 42.229 20.802 1.00 20.70 297 ILE A C 1
ATOM 1488 O O . ILE A 1 212 ? 26.726 42.848 21.047 1.00 20.45 297 ILE A O 1
ATOM 1493 N N . MET A 1 213 ? 24.753 42.683 19.973 1.00 20.64 298 MET A N 1
ATOM 1494 C CA . MET A 1 213 ? 24.934 43.933 19.254 1.00 20.82 298 MET A CA 1
ATOM 1495 C C . MET A 1 213 ? 24.853 45.149 20.188 1.00 20.95 298 MET A C 1
ATOM 1496 O O . MET A 1 213 ? 25.695 46.049 20.107 1.00 20.85 298 MET A O 1
ATOM 1501 N N . HIS A 1 214 ? 23.876 45.153 21.094 1.00 20.94 299 HIS A N 1
ATOM 1502 C CA . HIS A 1 214 ? 23.757 46.218 22.100 1.00 21.29 299 HIS A CA 1
ATOM 1503 C C . HIS A 1 214 ? 25.037 46.353 22.940 1.00 20.97 299 HIS A C 1
ATOM 1504 O O . HIS A 1 214 ? 25.484 47.465 23.236 1.00 20.78 299 HIS A O 1
ATOM 1511 N N . LEU A 1 215 ? 25.625 45.216 23.304 1.00 20.76 300 LEU A N 1
ATOM 1512 C CA . LEU A 1 215 ? 26.909 45.207 23.995 1.00 20.87 300 LEU A CA 1
ATOM 1513 C C . LEU A 1 215 ? 28.036 45.801 23.134 1.00 20.48 300 LEU A C 1
ATOM 1514 O O . LEU A 1 215 ? 28.820 46.609 23.621 1.00 20.43 300 LEU A O 1
ATOM 1519 N N . ALA A 1 216 ? 28.102 45.410 21.864 1.00 19.76 301 ALA A N 1
ATOM 1520 C CA . ALA A 1 216 ? 29.155 45.889 20.966 1.00 19.56 301 ALA A CA 1
ATOM 1521 C C . ALA A 1 216 ? 28.999 47.373 20.619 1.00 19.27 301 ALA A C 1
ATOM 1522 O O . ALA A 1 216 ? 29.980 48.101 20.523 1.00 19.04 301 ALA A O 1
ATOM 1524 N N . VAL A 1 217 ? 27.754 47.798 20.433 1.00 19.14 302 VAL A N 1
ATOM 1525 C CA . VAL A 1 217 ? 27.420 49.171 20.075 1.00 18.83 302 VAL A CA 1
ATOM 1526 C C . VAL A 1 217 ? 27.728 50.129 21.226 1.00 18.53 302 VAL A C 1
ATOM 1527 O O . VAL A 1 217 ? 28.220 51.232 21.008 1.00 18.40 302 VAL A O 1
ATOM 1531 N N . ASP A 1 218 ? 27.474 49.682 22.452 1.00 18.29 303 ASP A N 1
ATOM 1532 C CA . ASP A 1 218 ? 27.824 50.449 23.633 1.00 17.84 303 ASP A CA 1
ATOM 1533 C C . ASP A 1 218 ? 29.310 50.761 23.704 1.00 17.52 303 ASP A C 1
ATOM 1534 O O . ASP A 1 218 ? 29.687 51.874 24.077 1.00 17.55 303 ASP A O 1
ATOM 1539 N N . VAL A 1 219 ? 30.149 49.790 23.348 1.00 16.95 304 VAL A N 1
ATOM 1540 C CA . VAL A 1 219 ? 31.605 49.977 23.401 1.00 16.33 304 VAL A CA 1
ATOM 1541 C C . VAL A 1 219 ? 32.217 50.298 22.032 1.00 16.23 304 VAL A C 1
ATOM 1542 O O . VAL A 1 219 ? 33.412 50.082 21.815 1.00 15.87 304 VAL A O 1
ATOM 1546 N N . LEU A 1 220 ? 31.398 50.833 21.123 1.00 16.06 305 LEU A N 1
ATOM 1547 C CA . LEU A 1 220 ? 31.830 51.131 19.744 1.00 15.92 305 LEU A CA 1
ATOM 1548 C C . LEU A 1 220 ? 33.199 51.824 19.599 1.00 15.64 305 LEU A C 1
ATOM 1549 O O . LEU A 1 220 ? 34.019 51.382 18.796 1.00 15.58 305 LEU A O 1
ATOM 1554 N N . PRO A 1 221 ? 33.455 52.908 20.368 1.00 15.76 306 PRO A N 1
ATOM 1555 C CA . PRO A 1 221 ? 34.748 53.592 20.237 1.00 15.96 306 PRO A CA 1
ATOM 1556 C C . PRO A 1 221 ? 35.957 52.731 20.627 1.00 16.25 306 PRO A C 1
ATOM 1557 O O . PRO A 1 221 ? 37.056 52.964 20.126 1.00 15.95 306 PRO A O 1
ATOM 1561 N N . LEU A 1 222 ? 35.748 51.744 21.499 1.00 16.64 307 LEU A N 1
ATOM 1562 C CA . LEU A 1 222 ? 36.812 50.816 21.880 1.00 17.12 307 LEU A CA 1
ATOM 1563 C C . LEU A 1 222 ? 37.137 49.836 20.751 1.00 17.14 307 LEU A C 1
ATOM 1564 O O . LEU A 1 222 ? 38.303 49.517 20.519 1.00 17.19 307 LEU A O 1
ATOM 1569 N N . ILE A 1 223 ? 36.110 49.386 20.038 1.00 17.53 308 ILE A N 1
ATOM 1570 C CA . ILE A 1 223 ? 36.300 48.531 18.863 1.00 17.54 308 ILE A CA 1
ATOM 1571 C C . ILE A 1 223 ? 37.091 49.291 17.794 1.00 18.01 308 ILE A C 1
ATOM 1572 O O . ILE A 1 223 ? 38.005 48.731 17.183 1.00 18.00 308 ILE A O 1
ATOM 1577 N N . GLN A 1 224 ? 36.751 50.569 17.610 1.00 18.35 309 GLN A N 1
ATOM 1578 C CA . GLN A 1 224 ? 37.391 51.428 16.610 1.00 18.96 309 GLN A CA 1
ATOM 1579 C C . GLN A 1 224 ? 38.882 51.636 16.896 1.00 19.38 309 GLN A C 1
ATOM 1580 O O . GL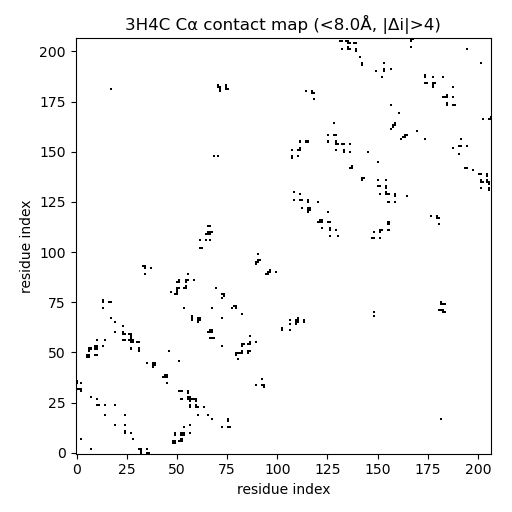N A 1 224 ? 39.718 51.496 16.000 1.00 19.27 309 GLN A O 1
ATOM 1586 N N . ALA A 1 225 ? 39.197 51.968 18.145 1.00 19.80 310 ALA A N 1
ATOM 1587 C CA . ALA A 1 225 ? 40.576 52.160 18.569 1.00 20.51 310 ALA A CA 1
ATOM 1588 C C . ALA A 1 225 ? 41.387 50.875 18.396 1.00 21.02 310 ALA A C 1
ATOM 1589 O O . ALA A 1 225 ? 42.553 50.921 18.008 1.00 21.30 310 ALA A O 1
ATOM 1591 N N . ALA A 1 226 ? 40.766 49.731 18.667 1.00 21.42 311 ALA A N 1
ATOM 1592 C CA . ALA A 1 226 ? 41.412 48.447 18.421 1.00 21.91 311 ALA A CA 1
ATOM 1593 C C . ALA A 1 226 ? 41.608 48.229 16.919 1.00 22.17 311 ALA A C 1
ATOM 1594 O O . ALA A 1 226 ? 42.651 47.728 16.491 1.00 22.18 311 ALA A O 1
ATOM 1596 N N . PHE A 1 227 ? 40.612 48.634 16.133 1.00 22.41 312 PHE A N 1
ATOM 1597 C CA . PHE A 1 227 ? 40.654 48.522 14.675 1.00 22.85 312 PHE A CA 1
ATOM 1598 C C . PHE A 1 227 ? 41.708 49.448 14.060 1.00 23.25 312 PHE A C 1
ATOM 1599 O O . PHE A 1 227 ? 42.415 49.054 13.132 1.00 23.53 312 PHE A O 1
ATOM 1607 N N . GLN A 1 228 ? 41.803 50.673 14.578 1.00 23.52 313 GLN A N 1
ATOM 1608 C CA . GLN A 1 228 ? 42.740 51.681 14.070 1.00 23.69 313 GLN A CA 1
ATOM 1609 C C . GLN A 1 228 ? 43.991 51.752 14.943 1.00 23.62 313 GLN A C 1
ATOM 1610 O O . GLN A 1 228 ? 45.108 51.580 14.460 1.00 23.40 313 GLN A O 1
#

Radius of gyration: 18.23 Å; Cα contacts (8 Å, |Δi|>4): 228; chains: 1; bounding box: 31×57×29 Å

CATH classification: 1.10.472.10 (+1 more: 1.10.472.110)

Secondary structure (DSSP, 8-state):
-PPPHHHHHHHHHHHHHTT--HHHHHHHHHHHHHHHHHHHHTT-----HHHHHHHHHHHHHHHTT----HHHHHHH-TT---HHHHHHHHHHHTT-HHHHHHHHHHHHHHHHHHHHHHTT--HHHHHHHHHHHHHHHHT-GGGTT--HHHHHHHHHHHHHHS-GGGG--HHHHHHHHHHHHT--HHHHHHHHHHHHHTHHHHHHHH-

Nearest PDB structures (foldseek):
  3h4c-assembly1_A  TM=1.005E+00  e=6.274E-27  Trypanosoma brucei brucei
  5n9g-assembly2_F  TM=5.544E-01  e=1.969E-03  Homo sapiens
  4roc-assembly1_A  TM=5.150E-01  e=1.882E-03  Homo sapiens
  4rod-assembly1_A  TM=5.238E-01  e=4.246E-03  Homo sapiens
  4tth-assembly1_A  TM=3.916E-01  e=1.974E-02  Herpesvirus saimiri (strain 11)

Foldseek 3Di:
DDDDPLLLVLLVQLCVLQVHDPVLSVQLVVLLCVLVVLCVVVVHDDPQSSLLSVLSSQLSCLVVLNHDDVQLSCLSPVPHDPSVVSNVSSCVSVVVVVVVVVSVVCVLLSVLVNLCVLLVHDCVLLRVQLVLLLQLLVVQPLNPPQDSNLSSLQSRLCVVPVVCVVLCVNLVVLVSSCVSSSGDSVVSVVSNVSCVVCVVSSSVSSD

Solvent-accessible surface area: 10594 Å² total; per-residue (Å²): 93,125,4,89,84,62,0,36,95,39,0,127,27,6,14,168,114,3,116,14,59,108,94,4,16,82,72,0,22,101,5,0,93,51,1,3,18,19,17,125,91,129,73,70,190,26,77,107,41,27,1,1,1,0,0,0,0,14,2,1,0,13,62,48,108,73,1,1,2,39,41,0,0,82,42,30,37,107,87,10,27,78,1,117,83,24,27,48,14,0,13,128,37,39,149,36,91,114,30,11,182,154,19,173,115,57,30,22,46,23,0,0,41,20,1,0,117,64,35,70,35,116,42,87,83,28,40,56,2,0,84,120,0,25,71,2,0,54,176,8,168,53,0,79,74,22,81,77,13,36,43,0,4,0,0,0,0,0,6,100,18,22,126,0,58,92,28,118,85,98,137,63,44,23,41,74,0,3,81,105,1,39,19,75,58,97,122,4,55,159,20,1,123,73,0,69,90,22,51,92,105,0,63,72,32,32,137

B-factor: mean 19.5, std 4.36, range [8.85, 57.52]